Protein AF-A0A7C8ACR1-F1 (afdb_monomer)

Sequence (187 aa):
MLIKNKRPEAFSLLEIVVALGVLAAICSAVLVVMNRCIAATIDNRTKMEAFEIVREKMEKILGADSVTLTADMGVSDTNPDIEWQTVVETFNEPAGEEMWLQAVCSATYTDSNGEKQTIELTHWLTELSERDKKLIQKQRERELEYLEQFGPEDFGLEETDQIPQPDTFWDDSGGPEPAVEIDPCRL

Solvent-accessible surface area (backbone atoms only — not comparable to full-atom values): 11629 Å² total; per-residue (Å²): 137,83,82,80,80,77,75,82,83,74,84,52,72,67,57,54,53,52,52,50,51,53,48,51,52,52,53,51,54,51,54,53,51,51,52,53,52,52,42,54,51,53,36,52,49,56,51,47,55,41,49,50,52,30,48,53,54,45,49,54,57,73,69,41,96,70,85,67,81,42,78,50,74,50,63,38,93,90,40,79,72,29,40,36,39,38,37,33,44,80,44,70,45,94,90,50,96,55,47,29,35,32,39,40,22,31,21,36,35,66,41,80,86,68,48,81,47,74,51,77,48,76,46,79,73,48,75,58,51,74,68,55,51,53,52,52,49,54,50,51,51,51,53,48,52,49,43,71,74,67,39,80,72,79,75,78,72,74,85,73,93,72,84,83,78,89,78,91,81,88,85,84,85,89,82,86,85,81,86,81,85,82,79,94,81,80,132

Foldseek 3Di:
DDDPDDDDDDDDPVVVVVVVVVVVVVVVVVVVVVVVVVQVVQQVVQVVVQVVVLVVVVVVQQPDPDDDQDKDWDADPVDRQKIKIKGWDWDQDPVDNWIWIKIKIKIWHAGSVRDIDMDIDMDTHGTDDPVVVVVVVVVVVVVVVCCVVPNDPPPVPPDDDDDDDDDDDDDDDDDDDDDDDDDPDDD

Mean predicted aligned error: 16.58 Å

Nearest PDB structures (foldseek):
  5fs4-assembly1_A  TM=4.490E-01  e=2.169E-02  Acinetobacter phage AP205
  6yfj-assembly1_AA  TM=3.925E-01  e=5.113E-02  Leviviridae sp.
  6yfo-assembly1_AA  TM=3.699E-01  e=1.075E-01  Leviviridae sp.
  9has-assembly1_AA  TM=3.022E-01  e=9.588E-02  Leviviridae sp.
  7m30-assembly1_D  TM=4.358E-01  e=2.534E-01  Human betaherpesvirus 5

Secondary structure (DSSP, 8-state):
------PPPPPPHHHHHHHHHHHHHHHHHHHHHHHHHHHHHHHHHHHHHHHHHHHHHHHHHHTSSS---EEEEEE-SS-TT-EEEEEEEEEE-TT-S-EEEEEEEEEEEE-TTS-EEEEEEEEEEEEPPHHHHHHHHHHHHHHHHHHHHHS-----------PPP----------PPPP--------

pLDDT: mean 76.69, std 17.71, range [38.62, 96.81]

Radius of gyration: 36.4 Å; Cα contacts (8 Å, |Δi|>4): 169; chains: 1; bounding box: 64×87×115 Å

Structure (mmCIF, N/CA/C/O backbone):
data_AF-A0A7C8ACR1-F1
#
_entry.id   AF-A0A7C8ACR1-F1
#
loop_
_atom_site.group_PDB
_atom_site.id
_atom_site.type_symbol
_atom_site.label_atom_id
_atom_site.label_alt_id
_atom_site.label_comp_id
_atom_site.label_asym_id
_atom_site.label_entity_id
_atom_site.label_seq_id
_atom_site.pdbx_PDB_ins_code
_atom_site.Cartn_x
_atom_site.Cartn_y
_atom_site.Cartn_z
_atom_site.occupancy
_atom_site.B_iso_or_equiv
_atom_site.auth_seq_id
_atom_site.auth_comp_id
_atom_site.auth_asym_id
_atom_site.auth_atom_id
_atom_site.pdbx_PDB_model_num
ATOM 1 N N . MET A 1 1 ? 21.112 25.455 -75.519 1.00 42.31 1 MET A N 1
ATOM 2 C CA . MET A 1 1 ? 20.403 25.289 -74.232 1.00 42.31 1 MET A CA 1
ATOM 3 C C . MET A 1 1 ? 20.852 23.953 -73.647 1.00 42.31 1 MET A C 1
ATOM 5 O O . MET A 1 1 ? 20.418 22.917 -74.124 1.00 42.31 1 MET A O 1
ATOM 9 N N . LEU A 1 2 ? 21.846 23.957 -72.754 1.00 48.88 2 LEU A N 1
ATOM 10 C CA . LEU A 1 2 ? 22.434 22.733 -72.191 1.00 48.88 2 LEU A CA 1
ATOM 11 C C . LEU A 1 2 ? 21.733 22.417 -70.868 1.00 48.88 2 LEU A C 1
ATOM 13 O O . LEU A 1 2 ? 21.926 23.124 -69.881 1.00 48.88 2 LEU A O 1
ATOM 17 N N . ILE A 1 3 ? 20.905 21.374 -70.864 1.00 60.19 3 ILE A N 1
ATOM 18 C CA . ILE A 1 3 ? 20.275 20.853 -69.650 1.00 60.19 3 ILE A CA 1
ATOM 19 C C . ILE A 1 3 ? 21.378 20.173 -68.835 1.00 60.19 3 ILE A C 1
ATOM 21 O O . ILE A 1 3 ? 21.866 19.097 -69.178 1.00 60.19 3 ILE A O 1
ATOM 25 N N . LYS A 1 4 ? 21.828 20.854 -67.779 1.00 65.00 4 LYS A N 1
ATOM 26 C CA . LYS A 1 4 ? 22.848 20.356 -66.858 1.00 65.00 4 LYS A CA 1
ATOM 27 C C . LYS A 1 4 ? 22.205 19.266 -65.998 1.00 65.00 4 LYS A C 1
ATOM 29 O O . LYS A 1 4 ? 21.497 19.564 -65.041 1.00 65.00 4 LYS A O 1
ATOM 34 N N . ASN A 1 5 ? 22.419 18.010 -66.375 1.00 60.53 5 ASN A N 1
ATOM 35 C CA . ASN A 1 5 ? 21.918 16.857 -65.637 1.00 60.53 5 ASN A CA 1
ATOM 36 C C . ASN A 1 5 ? 22.683 16.758 -64.303 1.00 60.53 5 ASN A C 1
ATOM 38 O O . ASN A 1 5 ? 23.842 16.336 -64.280 1.00 60.53 5 ASN A O 1
ATOM 42 N N . LYS A 1 6 ? 22.081 17.214 -63.197 1.00 66.38 6 LYS A N 1
ATOM 43 C CA . LYS A 1 6 ? 22.627 16.993 -61.851 1.00 66.38 6 LYS A CA 1
ATOM 44 C C . LYS A 1 6 ? 22.415 15.518 -61.511 1.00 66.38 6 LYS A C 1
ATOM 46 O O . LYS A 1 6 ? 21.278 15.083 -61.366 1.00 66.38 6 LYS A O 1
ATOM 51 N N . ARG A 1 7 ? 23.499 14.742 -61.425 1.00 66.00 7 ARG A N 1
ATOM 52 C CA . ARG A 1 7 ? 23.433 13.385 -60.863 1.00 66.00 7 ARG A CA 1
ATOM 53 C C . ARG A 1 7 ? 23.083 13.522 -59.375 1.00 66.00 7 ARG A C 1
ATOM 55 O O . ARG A 1 7 ? 23.638 14.423 -58.747 1.00 66.00 7 ARG A O 1
ATOM 62 N N . PRO A 1 8 ? 22.181 12.697 -58.822 1.00 64.81 8 PRO A N 1
ATOM 63 C CA . PRO A 1 8 ? 21.918 12.720 -57.391 1.00 64.81 8 PRO A CA 1
ATOM 64 C C . PRO A 1 8 ? 23.201 12.318 -56.658 1.00 64.81 8 PRO A C 1
ATOM 66 O O . PRO A 1 8 ? 23.789 11.278 -56.958 1.00 64.81 8 PRO A O 1
ATOM 69 N N . GLU A 1 9 ? 23.668 13.172 -55.752 1.00 73.00 9 GLU A N 1
ATOM 70 C CA . GLU A 1 9 ? 24.758 12.826 -54.846 1.00 73.00 9 GLU A CA 1
ATOM 71 C C . GLU A 1 9 ? 24.237 11.743 -53.895 1.00 73.00 9 GLU A C 1
ATOM 73 O O . GLU A 1 9 ? 23.212 11.918 -53.237 1.00 73.00 9 GLU A O 1
ATOM 78 N N . ALA A 1 10 ? 24.883 10.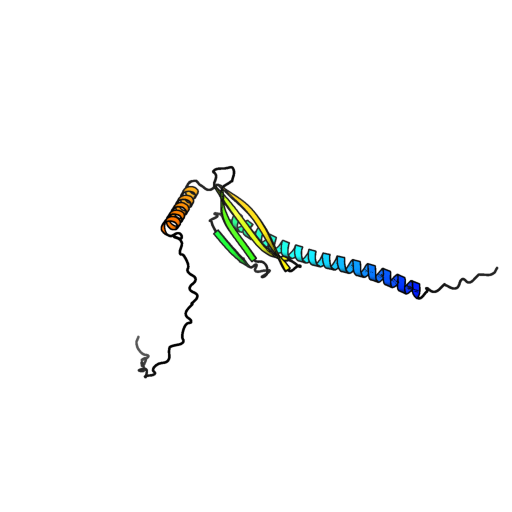578 -53.908 1.00 72.56 10 ALA A N 1
ATOM 79 C CA . ALA A 1 10 ? 24.568 9.491 -52.993 1.00 72.56 10 ALA A CA 1
ATOM 80 C C . ALA A 1 10 ? 25.179 9.792 -51.618 1.00 72.56 10 ALA A C 1
ATOM 82 O O . ALA A 1 10 ? 26.285 10.328 -51.537 1.00 72.56 10 ALA A O 1
ATOM 83 N N . PHE A 1 11 ? 24.469 9.430 -50.549 1.00 74.81 11 PHE A N 1
ATOM 84 C CA . PHE A 1 11 ? 24.932 9.627 -49.175 1.00 74.81 11 PHE A CA 1
ATOM 85 C C . PHE A 1 11 ? 26.254 8.898 -48.915 1.00 74.81 11 PHE A C 1
ATOM 87 O O . PHE A 1 11 ? 26.453 7.756 -49.341 1.00 74.81 11 PHE A O 1
ATOM 94 N N . SER A 1 12 ? 27.156 9.555 -48.186 1.00 87.75 12 SER A N 1
ATOM 95 C CA . SER A 1 12 ? 28.405 8.936 -47.746 1.00 87.75 12 SER A CA 1
ATOM 96 C C . SER A 1 12 ? 28.127 7.882 -46.672 1.00 87.75 12 SER A C 1
ATOM 98 O O . SER A 1 12 ? 27.269 8.069 -45.810 1.00 87.75 12 SER A O 1
ATOM 100 N N . LEU A 1 13 ? 28.902 6.793 -46.667 1.00 85.81 13 LEU A N 1
ATOM 101 C CA . LEU A 1 13 ? 28.822 5.748 -45.638 1.00 85.81 13 LEU A CA 1
ATOM 102 C C . LEU A 1 13 ? 28.983 6.333 -44.224 1.00 85.81 13 LEU A C 1
ATOM 104 O O . LEU A 1 13 ? 28.298 5.905 -43.299 1.00 85.81 13 LEU A O 1
ATOM 108 N N . LEU A 1 14 ? 29.831 7.356 -44.073 1.00 91.00 14 LEU A N 1
ATOM 109 C CA . LEU A 1 14 ? 30.027 8.065 -42.807 1.00 91.00 14 LEU A CA 1
ATOM 110 C C . LEU A 1 14 ? 28.734 8.744 -42.320 1.00 91.00 14 LEU A C 1
ATOM 112 O O . LEU A 1 14 ? 28.405 8.670 -41.141 1.00 91.00 14 LEU A O 1
ATOM 116 N N . GLU A 1 15 ? 27.992 9.384 -43.222 1.00 89.69 15 GLU A N 1
ATOM 117 C CA . GLU A 1 15 ? 26.762 10.112 -42.898 1.00 89.69 15 GLU A CA 1
ATOM 118 C C . GLU A 1 15 ? 25.655 9.161 -42.434 1.00 89.69 15 GLU A C 1
ATOM 120 O O . GLU A 1 15 ? 24.972 9.435 -41.449 1.00 89.69 15 GLU A O 1
ATOM 125 N N . ILE A 1 16 ? 25.546 7.992 -43.075 1.00 94.12 16 ILE A N 1
ATOM 126 C CA . ILE A 1 16 ? 24.607 6.937 -42.674 1.00 94.12 16 ILE A CA 1
ATOM 127 C C . ILE A 1 16 ? 24.944 6.415 -41.272 1.00 94.12 16 ILE A C 1
ATOM 129 O O . ILE A 1 16 ? 24.046 6.250 -40.450 1.00 94.12 16 ILE A O 1
ATOM 133 N N . VAL A 1 17 ? 26.226 6.193 -40.963 1.00 95.38 17 VAL A N 1
ATOM 134 C CA . VAL A 1 17 ? 26.652 5.744 -39.626 1.00 95.38 17 VAL A CA 1
ATOM 135 C C . VAL A 1 17 ? 26.325 6.792 -38.560 1.00 95.38 17 VAL A C 1
ATOM 137 O O . VAL A 1 17 ? 25.823 6.438 -37.494 1.00 95.38 17 VAL A O 1
ATOM 140 N N . VAL A 1 18 ? 26.547 8.079 -38.847 1.00 95.62 18 VAL A N 1
ATOM 141 C CA . VAL A 1 18 ? 26.185 9.171 -37.929 1.00 95.62 18 VAL A CA 1
ATOM 142 C C . VAL A 1 18 ? 24.670 9.227 -37.717 1.00 95.62 18 VAL A C 1
ATOM 144 O O . VAL A 1 18 ? 24.221 9.288 -36.572 1.00 95.62 18 VAL A O 1
ATOM 147 N N . ALA A 1 19 ? 23.875 9.143 -38.787 1.00 95.25 19 ALA A N 1
ATOM 148 C CA . ALA A 1 19 ? 22.416 9.133 -38.699 1.00 95.25 19 ALA A CA 1
ATOM 149 C C . ALA A 1 19 ? 21.895 7.943 -37.875 1.00 95.25 19 ALA A C 1
ATOM 151 O O . ALA A 1 19 ? 21.020 8.116 -37.026 1.00 95.25 19 ALA A O 1
ATOM 152 N N . LEU A 1 20 ? 22.471 6.751 -38.067 1.00 95.75 20 LEU A N 1
ATOM 153 C CA . LEU A 1 20 ? 22.151 5.568 -37.268 1.00 95.75 20 LEU A CA 1
ATOM 154 C C . LEU A 1 20 ? 22.545 5.738 -35.798 1.00 95.75 20 LEU A C 1
ATOM 156 O O . LEU A 1 20 ? 21.788 5.326 -34.925 1.00 95.75 20 LEU A O 1
ATOM 160 N N . GLY A 1 21 ? 23.682 6.374 -35.510 1.00 96.62 21 GLY A N 1
ATOM 161 C CA . GLY A 1 21 ? 24.102 6.677 -34.141 1.00 96.62 21 GLY A CA 1
ATOM 162 C C . GLY A 1 21 ? 23.125 7.609 -33.421 1.00 96.62 21 GLY A C 1
ATOM 163 O O . GLY A 1 21 ? 22.721 7.330 -32.293 1.00 96.62 21 GLY A O 1
ATOM 164 N N . VAL A 1 22 ? 22.684 8.680 -34.091 1.00 96.19 22 VAL A N 1
ATOM 165 C CA . VAL A 1 22 ? 21.670 9.602 -33.550 1.00 96.19 22 VAL A CA 1
ATOM 166 C C . VAL A 1 22 ? 20.339 8.881 -33.338 1.00 96.19 22 VAL A C 1
ATOM 168 O O . VAL A 1 22 ? 19.728 9.020 -32.280 1.00 96.19 22 VAL A O 1
ATOM 171 N N . LEU A 1 23 ? 19.910 8.063 -34.302 1.00 96.50 23 LEU A N 1
ATOM 172 C CA . LEU A 1 23 ? 18.682 7.280 -34.185 1.00 96.50 23 LEU A CA 1
ATOM 173 C C . LEU A 1 23 ? 18.756 6.288 -33.017 1.00 96.50 23 LEU A C 1
ATOM 175 O O . LEU A 1 23 ? 17.829 6.230 -32.216 1.00 96.50 23 LEU A O 1
ATOM 179 N N . ALA A 1 24 ? 19.870 5.572 -32.858 1.00 96.44 24 ALA A N 1
ATOM 180 C CA . ALA A 1 24 ? 20.080 4.650 -31.746 1.00 96.44 24 ALA A CA 1
ATOM 181 C C . ALA A 1 24 ? 20.040 5.365 -30.385 1.00 96.44 24 ALA A C 1
ATOM 183 O O . ALA A 1 24 ? 19.431 4.853 -29.442 1.00 96.44 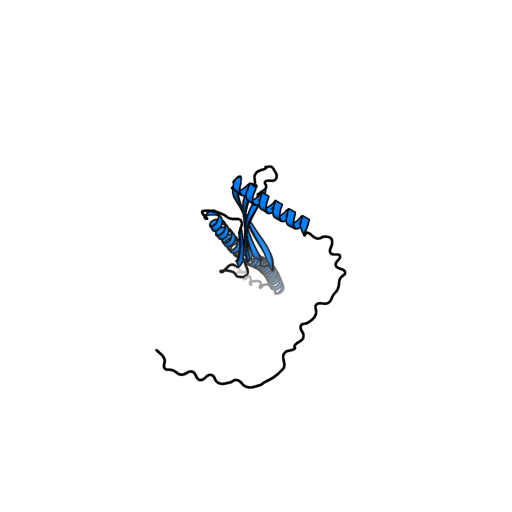24 ALA A O 1
ATOM 184 N N . ALA A 1 25 ? 20.626 6.563 -30.286 1.00 96.25 25 ALA A N 1
ATOM 185 C CA . ALA A 1 25 ? 20.582 7.368 -29.069 1.00 96.25 25 ALA A CA 1
ATOM 186 C C . ALA A 1 25 ? 19.144 7.799 -28.725 1.00 96.25 25 ALA A C 1
ATOM 188 O O . ALA A 1 25 ? 18.717 7.656 -27.579 1.00 96.25 25 ALA A O 1
ATOM 189 N N . ILE A 1 26 ? 18.372 8.251 -29.721 1.00 96.81 26 ILE A N 1
ATOM 190 C CA . ILE A 1 26 ? 16.964 8.638 -29.538 1.00 96.81 26 ILE A CA 1
ATOM 191 C C . ILE A 1 26 ? 16.115 7.423 -29.145 1.00 96.81 26 ILE A C 1
ATOM 193 O O . ILE A 1 26 ? 15.365 7.492 -28.174 1.00 96.81 26 ILE A O 1
ATOM 197 N N . CYS A 1 27 ? 16.254 6.296 -29.849 1.00 95.94 27 CYS A N 1
ATOM 198 C CA . CYS A 1 27 ? 15.543 5.060 -29.523 1.00 95.94 27 CYS A CA 1
ATOM 199 C C . CYS A 1 27 ? 15.849 4.591 -28.096 1.00 95.94 27 CYS A C 1
ATOM 201 O O . CYS A 1 27 ? 14.929 4.231 -27.364 1.00 95.94 27 CYS A O 1
ATOM 203 N N . SER A 1 28 ? 17.114 4.656 -27.672 1.00 96.12 28 SER A N 1
ATOM 204 C CA . SER A 1 28 ? 17.508 4.303 -26.303 1.00 96.12 28 SER A CA 1
ATOM 205 C C . SER A 1 28 ? 16.836 5.210 -25.271 1.00 96.12 28 SER A C 1
ATOM 207 O O . SER A 1 28 ? 16.297 4.718 -24.282 1.00 96.12 28 SER A O 1
ATOM 209 N N . ALA A 1 29 ? 16.796 6.523 -25.518 1.00 95.50 29 ALA A N 1
ATOM 210 C CA . ALA A 1 29 ? 16.126 7.463 -24.623 1.00 95.50 29 ALA A CA 1
ATOM 211 C C . ALA A 1 29 ? 14.620 7.166 -24.493 1.00 95.50 29 ALA A C 1
ATOM 213 O O . ALA A 1 29 ? 14.090 7.153 -23.382 1.00 95.50 29 ALA A O 1
ATOM 214 N N . VAL A 1 30 ? 13.936 6.872 -25.604 1.00 96.50 30 VAL A N 1
ATOM 215 C CA . VAL A 1 30 ? 12.502 6.535 -25.598 1.00 96.50 30 VAL A CA 1
ATOM 216 C C . VAL A 1 30 ? 12.232 5.246 -24.823 1.00 96.50 30 VAL A C 1
ATOM 218 O O . VAL A 1 30 ? 11.311 5.215 -24.009 1.00 96.50 30 VAL A O 1
ATOM 221 N N . LEU A 1 31 ? 13.044 4.202 -25.017 1.00 95.00 31 LEU A N 1
ATOM 222 C CA . LEU A 1 31 ? 12.875 2.931 -24.304 1.00 95.00 31 LEU A CA 1
ATOM 223 C C . LEU A 1 31 ? 12.982 3.100 -22.782 1.00 95.00 31 LEU A C 1
ATOM 225 O O . LEU A 1 31 ? 12.194 2.509 -22.045 1.00 95.00 31 LEU A O 1
ATOM 229 N N . VAL A 1 32 ? 13.895 3.952 -22.305 1.00 95.69 32 VAL A N 1
ATOM 230 C CA . VAL A 1 32 ? 14.018 4.260 -20.869 1.00 95.69 32 VAL A CA 1
ATOM 231 C C . VAL A 1 32 ? 12.755 4.939 -20.335 1.00 95.69 32 VAL A C 1
ATOM 233 O O . VAL A 1 32 ? 12.276 4.589 -19.255 1.00 95.69 32 VAL A O 1
ATOM 236 N N . VAL A 1 33 ? 12.189 5.888 -21.087 1.00 95.81 33 VAL A N 1
ATOM 237 C CA . VAL A 1 33 ? 10.939 6.559 -20.701 1.00 95.81 33 VAL A CA 1
ATOM 238 C C . VAL A 1 33 ? 9.776 5.568 -20.677 1.00 95.81 33 VAL A C 1
ATOM 240 O O . VAL A 1 33 ? 9.029 5.548 -19.704 1.00 95.81 33 VAL A O 1
ATOM 243 N N . MET A 1 34 ? 9.654 4.698 -21.684 1.00 94.56 34 MET A N 1
ATOM 244 C CA . MET A 1 34 ? 8.603 3.674 -21.715 1.00 94.56 34 MET A CA 1
ATOM 245 C C . MET A 1 34 ? 8.700 2.721 -20.524 1.00 94.56 34 MET A C 1
ATOM 247 O O . MET A 1 34 ? 7.681 2.440 -19.900 1.00 94.56 34 MET A O 1
ATOM 251 N N . ASN A 1 35 ? 9.909 2.279 -20.162 1.00 92.12 35 ASN A N 1
ATOM 252 C CA . ASN A 1 35 ? 10.099 1.406 -19.006 1.00 92.12 35 ASN A CA 1
ATOM 253 C C . ASN A 1 35 ? 9.621 2.075 -17.705 1.00 92.12 35 ASN A C 1
ATOM 255 O O . ASN A 1 35 ? 8.886 1.478 -16.923 1.00 92.12 35 ASN A O 1
ATOM 259 N N . ARG A 1 36 ? 9.954 3.360 -17.517 1.00 90.62 36 ARG A N 1
ATOM 260 C CA . ARG A 1 36 ? 9.465 4.151 -16.376 1.00 90.62 36 ARG A CA 1
ATOM 261 C C . ARG A 1 36 ? 7.947 4.322 -16.378 1.00 90.62 36 ARG A C 1
ATOM 263 O O . ARG A 1 36 ? 7.333 4.252 -15.320 1.00 90.62 36 ARG A O 1
ATOM 270 N N . CYS A 1 37 ? 7.336 4.535 -17.542 1.00 92.00 37 CYS A N 1
ATOM 271 C CA . CYS A 1 37 ? 5.882 4.641 -17.654 1.00 92.00 37 CYS A CA 1
ATOM 272 C C . CYS A 1 37 ? 5.179 3.324 -17.310 1.00 92.00 37 CYS A C 1
ATOM 274 O O . CYS A 1 37 ? 4.146 3.352 -16.645 1.00 92.00 37 CYS A O 1
ATOM 276 N N . ILE A 1 38 ? 5.726 2.184 -17.741 1.00 91.69 38 ILE A N 1
ATOM 277 C CA . ILE A 1 38 ? 5.170 0.862 -17.427 1.00 91.69 38 ILE A CA 1
ATOM 278 C C . ILE A 1 38 ? 5.233 0.612 -15.919 1.00 91.69 38 ILE A C 1
ATOM 280 O O . ILE A 1 38 ? 4.199 0.302 -15.332 1.00 91.69 38 ILE A O 1
ATOM 284 N N . ALA A 1 39 ? 6.394 0.829 -15.293 1.00 90.12 39 ALA A N 1
ATOM 285 C CA . ALA A 1 39 ? 6.566 0.691 -13.845 1.00 90.12 39 ALA A CA 1
ATOM 286 C C . ALA A 1 39 ? 5.560 1.561 -13.069 1.00 90.12 39 ALA A C 1
ATOM 288 O O . ALA A 1 39 ? 4.753 1.043 -12.303 1.00 90.12 39 ALA A O 1
ATOM 289 N N . ALA A 1 40 ? 5.480 2.855 -13.398 1.00 91.00 40 ALA A N 1
ATOM 290 C CA . ALA A 1 40 ? 4.535 3.774 -12.761 1.00 91.00 40 ALA A CA 1
ATOM 291 C C . ALA A 1 40 ? 3.058 3.389 -12.981 1.00 91.00 40 ALA A C 1
ATOM 293 O O . ALA A 1 40 ? 2.201 3.685 -12.150 1.00 91.00 40 ALA A O 1
ATOM 294 N N . THR A 1 41 ? 2.733 2.751 -14.109 1.00 91.50 41 THR A N 1
ATOM 295 C CA . THR A 1 41 ? 1.368 2.279 -14.384 1.00 91.50 41 THR A CA 1
ATOM 296 C C . THR A 1 41 ? 1.017 1.070 -13.523 1.00 91.50 41 THR A C 1
ATOM 298 O O . THR A 1 41 ? -0.097 1.006 -13.005 1.00 91.50 41 THR A O 1
ATOM 301 N N . ILE A 1 42 ? 1.957 0.135 -13.351 1.00 89.00 42 ILE A N 1
ATOM 302 C CA . ILE A 1 42 ? 1.794 -1.022 -12.463 1.00 89.00 42 ILE A CA 1
ATOM 303 C C . ILE A 1 42 ? 1.615 -0.537 -11.023 1.00 89.00 42 ILE A C 1
ATOM 305 O O . ILE A 1 42 ? 0.629 -0.900 -10.388 1.00 89.00 42 ILE A O 1
ATOM 309 N N . ASP A 1 43 ? 2.479 0.368 -10.560 1.00 89.38 43 ASP A N 1
ATOM 310 C CA . ASP A 1 43 ? 2.410 0.921 -9.203 1.00 89.38 43 ASP A CA 1
ATOM 311 C C . ASP A 1 43 ? 1.063 1.589 -8.927 1.00 89.38 43 ASP A C 1
ATOM 313 O O . ASP A 1 43 ? 0.438 1.344 -7.898 1.00 89.38 43 ASP A O 1
ATOM 317 N N . ASN A 1 44 ? 0.576 2.407 -9.866 1.00 88.50 44 ASN A N 1
ATOM 318 C CA . ASN A 1 44 ? -0.715 3.077 -9.721 1.00 88.50 44 ASN A CA 1
ATOM 319 C C . ASN A 1 44 ? -1.886 2.094 -9.680 1.00 88.50 44 ASN A C 1
ATOM 321 O O . ASN A 1 44 ? -2.866 2.352 -8.982 1.00 88.50 44 ASN A O 1
ATOM 325 N N . ARG A 1 45 ? -1.800 0.985 -10.420 1.00 89.62 45 ARG A N 1
ATOM 326 C CA . ARG A 1 45 ? -2.835 -0.045 -10.405 1.00 89.62 45 ARG A CA 1
ATOM 327 C C . ARG A 1 45 ? -2.874 -0.758 -9.057 1.00 89.62 45 ARG A C 1
ATOM 329 O O . ARG A 1 45 ? -3.931 -0.778 -8.438 1.00 89.62 45 ARG A O 1
ATOM 336 N N . THR A 1 46 ? -1.739 -1.269 -8.581 1.00 89.00 46 THR A N 1
ATOM 337 C CA . THR A 1 46 ? -1.662 -1.963 -7.285 1.00 89.00 46 THR A CA 1
ATOM 338 C C . THR A 1 46 ? -2.060 -1.034 -6.139 1.00 89.00 46 THR A C 1
ATOM 340 O O . THR A 1 46 ? -2.809 -1.421 -5.247 1.00 89.00 46 THR A O 1
ATOM 343 N N . LYS A 1 47 ? -1.641 0.236 -6.207 1.00 90.44 47 LYS A N 1
ATOM 344 C CA . LYS A 1 47 ? -2.052 1.273 -5.257 1.00 90.44 47 LYS A CA 1
ATOM 345 C C . LYS A 1 47 ? -3.564 1.508 -5.261 1.00 90.44 47 LYS A C 1
ATOM 347 O O . LYS A 1 47 ? -4.144 1.688 -4.195 1.00 90.44 47 LYS A O 1
ATOM 352 N N . MET A 1 48 ? -4.196 1.543 -6.437 1.00 91.81 48 MET A N 1
ATOM 353 C CA . MET A 1 48 ? -5.649 1.704 -6.541 1.00 91.81 48 MET A CA 1
ATOM 354 C C . MET A 1 48 ? -6.375 0.501 -5.937 1.00 91.81 48 MET A C 1
ATOM 356 O O . MET A 1 48 ? -7.289 0.698 -5.148 1.00 91.81 48 MET A O 1
ATOM 360 N N . GLU A 1 49 ? -5.931 -0.720 -6.235 1.00 91.19 49 GLU A N 1
ATOM 361 C CA . GLU A 1 49 ? -6.502 -1.945 -5.660 1.00 91.19 49 GLU A CA 1
ATOM 362 C C . GLU A 1 49 ? -6.380 -1.946 -4.123 1.00 91.19 49 GLU A C 1
ATOM 364 O O . GLU A 1 49 ? -7.365 -2.171 -3.421 1.00 91.19 49 GLU A O 1
ATOM 369 N N . ALA A 1 50 ? -5.206 -1.597 -3.582 1.00 91.00 50 ALA A N 1
ATOM 370 C CA . ALA A 1 50 ? -5.001 -1.453 -2.139 1.00 91.00 50 ALA A CA 1
ATOM 371 C C . ALA A 1 50 ? -5.920 -0.381 -1.522 1.00 91.00 50 ALA A C 1
ATOM 373 O O . ALA A 1 50 ? -6.502 -0.593 -0.459 1.00 91.00 50 ALA A O 1
ATOM 374 N N . PHE A 1 51 ? -6.094 0.759 -2.197 1.00 92.62 51 PHE A N 1
ATOM 375 C CA . PHE A 1 51 ? -6.995 1.818 -1.745 1.00 92.62 51 PHE A CA 1
ATOM 376 C C . PHE A 1 51 ? -8.468 1.393 -1.774 1.00 92.62 51 PHE A C 1
ATOM 378 O O . PHE A 1 51 ? -9.211 1.726 -0.852 1.00 92.62 51 PHE A O 1
ATOM 385 N N . GLU A 1 52 ? -8.900 0.660 -2.801 1.00 92.25 52 GLU A N 1
ATOM 386 C CA . GLU A 1 52 ? -10.261 0.126 -2.893 1.00 92.25 52 GLU A CA 1
ATOM 387 C C . GLU A 1 52 ? -10.563 -0.826 -1.736 1.00 92.25 52 GLU A C 1
ATOM 389 O O . GLU A 1 52 ? -11.608 -0.685 -1.104 1.00 92.25 52 GLU A O 1
ATOM 394 N N . ILE A 1 53 ? -9.621 -1.706 -1.382 1.00 92.25 53 ILE A N 1
ATOM 395 C CA . ILE A 1 53 ? -9.757 -2.605 -0.228 1.00 92.25 53 ILE A CA 1
ATOM 396 C C . ILE A 1 53 ? -9.909 -1.800 1.065 1.00 92.25 53 ILE A C 1
ATOM 398 O O . ILE A 1 53 ? -10.852 -2.011 1.825 1.00 92.25 53 ILE A O 1
ATOM 402 N N . VAL A 1 54 ? -9.010 -0.842 1.312 1.00 92.75 54 VAL A N 1
ATOM 403 C CA . VAL A 1 54 ? -9.069 0.019 2.507 1.00 92.75 54 VAL A CA 1
ATOM 404 C C . VAL A 1 54 ? -10.395 0.772 2.579 1.00 92.75 54 VAL A C 1
ATOM 406 O O . VAL A 1 54 ? -11.015 0.850 3.640 1.00 92.75 54 VAL A O 1
ATOM 409 N N . ARG A 1 55 ? -10.857 1.304 1.445 1.00 92.62 55 ARG A N 1
ATOM 410 C CA . ARG A 1 55 ? -12.136 2.002 1.339 1.00 92.62 55 ARG A CA 1
ATOM 411 C C . ARG A 1 55 ? -13.309 1.076 1.643 1.00 92.62 55 ARG A C 1
ATOM 413 O O . ARG A 1 55 ? -14.182 1.482 2.399 1.00 92.62 55 ARG A O 1
ATOM 420 N N . GLU A 1 56 ? -13.342 -0.128 1.080 1.00 91.25 56 GLU A N 1
ATOM 421 C CA . GLU A 1 56 ? -14.407 -1.108 1.315 1.00 91.25 56 GLU A CA 1
ATOM 422 C C . GLU A 1 56 ? -14.490 -1.487 2.799 1.00 91.25 56 GLU A C 1
ATOM 424 O O . GLU A 1 56 ? -15.574 -1.503 3.386 1.00 91.25 56 GLU A O 1
ATOM 429 N N . LYS A 1 57 ? -13.340 -1.733 3.443 1.00 89.81 57 LYS A N 1
ATOM 430 C CA . LYS A 1 57 ? -13.289 -2.022 4.884 1.00 89.81 57 LYS A CA 1
ATOM 431 C C . LYS A 1 57 ? -13.782 -0.841 5.710 1.00 89.81 57 LYS A C 1
ATOM 433 O O . LYS A 1 57 ? -14.593 -1.031 6.614 1.00 89.81 57 LYS A O 1
ATOM 438 N N . MET A 1 58 ? -13.366 0.372 5.359 1.00 89.00 58 MET A N 1
ATOM 439 C CA . MET A 1 58 ? -13.844 1.579 6.023 1.00 89.00 58 MET A CA 1
ATOM 440 C C . MET A 1 58 ? -15.354 1.767 5.830 1.00 89.00 58 MET A C 1
ATOM 442 O O . MET A 1 58 ? -16.064 2.040 6.791 1.00 89.00 58 MET A O 1
ATOM 446 N N . GLU A 1 59 ? -15.880 1.562 4.623 1.00 89.12 59 GLU A N 1
ATOM 447 C CA . GLU A 1 59 ? -17.317 1.633 4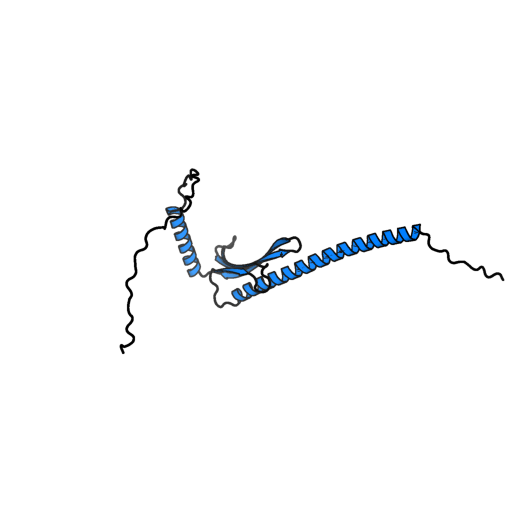.346 1.00 89.12 59 GLU A CA 1
ATOM 448 C C . GLU A 1 59 ? -18.102 0.612 5.175 1.00 89.12 59 GLU A C 1
ATOM 450 O O . GLU A 1 59 ? -19.151 0.942 5.723 1.00 89.12 59 GLU A O 1
ATOM 455 N N . LYS A 1 60 ? -17.561 -0.597 5.360 1.00 88.06 60 LYS A N 1
ATOM 456 C CA . LYS A 1 60 ? -18.166 -1.616 6.222 1.00 88.06 60 LYS A CA 1
ATOM 457 C C . LYS A 1 60 ? -18.235 -1.183 7.689 1.00 88.06 60 LYS A C 1
ATOM 459 O O . LYS A 1 60 ? -19.234 -1.465 8.345 1.00 88.06 60 LYS A O 1
ATOM 464 N N . ILE A 1 61 ? -17.207 -0.507 8.204 1.00 87.69 61 ILE A N 1
ATOM 465 C CA . ILE A 1 61 ? -17.208 0.026 9.578 1.00 87.69 61 ILE A CA 1
ATOM 466 C C . ILE A 1 61 ? -18.217 1.166 9.704 1.00 87.69 61 ILE A C 1
ATOM 468 O O . ILE A 1 61 ? -18.998 1.194 10.648 1.00 87.69 61 ILE A O 1
ATOM 472 N N . LEU A 1 62 ? -18.217 2.091 8.744 1.00 86.06 62 LEU A N 1
ATOM 473 C CA . LEU A 1 62 ? -19.091 3.265 8.764 1.00 86.06 62 LEU A CA 1
ATOM 474 C C . LEU A 1 62 ? -20.563 2.918 8.520 1.00 86.06 62 LEU A C 1
ATOM 476 O O . LEU A 1 62 ? -21.443 3.633 8.988 1.00 86.06 62 LEU A O 1
ATOM 480 N N . GLY A 1 63 ? -20.834 1.838 7.789 1.00 84.31 63 GLY A N 1
ATOM 481 C CA . GLY A 1 63 ? -22.178 1.320 7.553 1.00 84.31 63 GLY A CA 1
ATOM 482 C C . GLY A 1 63 ? -22.700 0.397 8.656 1.00 84.31 63 GLY A C 1
ATOM 483 O O . GLY A 1 63 ? -23.851 -0.028 8.576 1.00 84.31 63 GLY A O 1
ATOM 484 N N . ALA A 1 64 ? -21.886 0.051 9.657 1.00 83.56 64 ALA A N 1
ATOM 485 C CA . ALA A 1 64 ? -22.319 -0.798 10.759 1.00 83.56 64 ALA A CA 1
ATOM 486 C C . ALA A 1 64 ? -23.189 -0.013 11.756 1.00 83.56 64 ALA A C 1
ATOM 488 O O . ALA A 1 64 ? -22.849 1.099 12.153 1.00 83.56 64 ALA A O 1
ATOM 489 N N . ASP A 1 65 ? -24.279 -0.627 12.228 1.00 78.25 65 ASP A N 1
ATOM 490 C CA . ASP A 1 65 ? -25.196 -0.009 13.202 1.00 78.25 65 ASP A CA 1
ATOM 491 C C . ASP A 1 65 ? -24.532 0.275 14.565 1.00 78.25 65 ASP A C 1
ATOM 493 O O . ASP A 1 65 ? -24.979 1.134 15.327 1.00 78.25 65 ASP A O 1
ATOM 497 N N . SER A 1 66 ? -23.466 -0.458 14.894 1.00 76.81 66 SER A N 1
ATOM 498 C CA . SER A 1 66 ? -22.666 -0.265 16.103 1.00 76.81 66 SER A CA 1
ATOM 499 C C . SER A 1 66 ? -21.226 -0.688 15.852 1.00 76.81 66 SER A C 1
ATOM 501 O O . SER A 1 66 ? -20.997 -1.740 15.252 1.00 76.81 66 SER A O 1
ATOM 503 N N . VAL A 1 67 ? -20.267 0.078 16.368 1.00 73.31 67 VAL A N 1
ATOM 504 C CA . VAL A 1 67 ? -18.840 -0.224 16.232 1.00 73.31 67 VAL A CA 1
ATOM 505 C C . VAL A 1 67 ? -18.261 -0.616 17.589 1.00 73.31 67 VAL A C 1
ATOM 507 O O . VAL A 1 67 ? -18.423 0.097 18.578 1.00 73.31 67 VAL A O 1
ATOM 510 N N . THR A 1 68 ? -17.575 -1.756 17.633 1.00 74.50 68 THR A N 1
ATOM 511 C CA . THR A 1 68 ? -16.830 -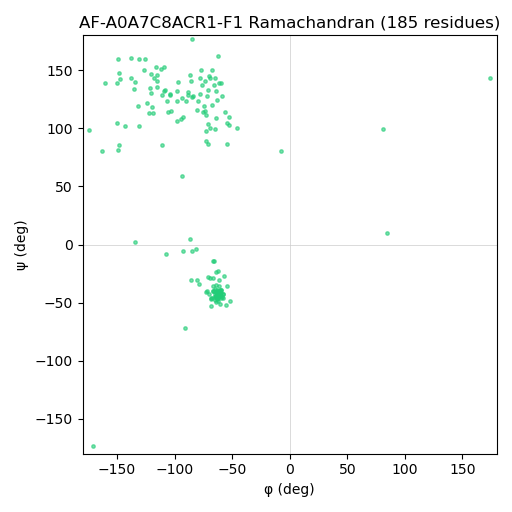2.237 18.803 1.00 74.50 68 THR A CA 1
ATOM 512 C C . THR A 1 68 ? -15.330 -2.155 18.551 1.00 74.50 68 THR A C 1
ATOM 514 O O . THR A 1 68 ? -14.885 -2.279 17.409 1.00 74.50 68 THR A O 1
ATOM 517 N N . LEU A 1 69 ? -14.546 -2.016 19.623 1.00 76.81 69 LEU A N 1
ATOM 518 C CA . LEU A 1 69 ? -13.088 -2.136 19.561 1.00 76.81 69 LEU A CA 1
ATOM 519 C C . LEU A 1 69 ? -12.721 -3.495 18.969 1.00 76.81 69 LEU A C 1
ATOM 521 O O . LEU A 1 69 ? -13.039 -4.539 19.540 1.00 76.81 69 LEU A O 1
ATOM 525 N N . THR A 1 70 ? -12.125 -3.470 17.786 1.00 82.31 70 THR A N 1
ATOM 526 C CA . THR A 1 70 ? -11.852 -4.661 16.985 1.00 82.31 70 THR A CA 1
ATOM 527 C C . THR A 1 70 ? -10.566 -4.457 16.208 1.00 82.31 70 THR A C 1
ATOM 529 O O . THR A 1 70 ? -10.277 -3.357 15.746 1.00 82.31 70 THR A O 1
ATOM 532 N N . ALA A 1 71 ? -9.792 -5.529 16.080 1.00 87.12 71 ALA A N 1
ATOM 533 C CA . ALA A 1 71 ? -8.656 -5.607 15.181 1.00 87.12 71 ALA A CA 1
ATOM 534 C C . ALA A 1 71 ? -8.907 -6.795 14.252 1.00 87.12 71 ALA A C 1
ATOM 536 O O . ALA A 1 71 ? -8.978 -7.934 14.711 1.00 87.12 71 ALA A O 1
ATOM 537 N N . ASP A 1 72 ? -9.108 -6.509 12.973 1.00 86.69 72 ASP A N 1
ATOM 538 C CA . ASP A 1 72 ? -9.302 -7.496 11.918 1.00 86.69 72 ASP A CA 1
ATOM 539 C C . ASP A 1 72 ? -8.131 -7.412 10.940 1.00 86.69 72 ASP A C 1
ATOM 541 O O . ASP A 1 72 ? -7.572 -6.338 10.706 1.00 86.69 72 ASP A O 1
ATOM 545 N N . MET A 1 73 ? -7.733 -8.548 10.389 1.00 89.69 73 MET A N 1
ATOM 546 C CA . MET A 1 73 ? -6.624 -8.631 9.454 1.00 89.69 73 MET A CA 1
ATOM 547 C C . MET A 1 73 ? -6.858 -9.747 8.454 1.00 89.69 73 MET A C 1
ATOM 549 O O . MET A 1 73 ? -7.437 -10.787 8.770 1.00 89.69 73 MET A O 1
ATOM 553 N N . GLY A 1 74 ? -6.368 -9.548 7.242 1.00 90.25 74 GLY A N 1
ATOM 554 C CA . GLY A 1 74 ? -6.491 -10.551 6.208 1.00 90.25 74 GLY A CA 1
ATOM 555 C C . GLY A 1 74 ? -5.680 -10.224 4.974 1.00 90.25 74 GLY A C 1
ATOM 556 O O . GLY A 1 74 ? -4.913 -9.267 4.921 1.00 90.25 74 GLY A O 1
ATOM 557 N N . VAL A 1 75 ? -5.877 -11.056 3.965 1.00 88.31 75 VAL A N 1
ATOM 558 C CA . VAL A 1 75 ? -5.274 -10.910 2.644 1.00 88.31 75 VAL A CA 1
ATOM 559 C C . VAL A 1 75 ? -6.393 -10.584 1.660 1.00 88.31 75 VAL A C 1
ATOM 561 O O . VAL A 1 75 ? -7.556 -10.914 1.905 1.00 88.31 75 VAL A O 1
ATOM 564 N N . SER A 1 76 ? -6.081 -9.862 0.591 1.00 84.06 76 SER A N 1
ATOM 565 C CA . SER A 1 76 ? -7.048 -9.605 -0.472 1.00 84.06 76 SER A CA 1
ATOM 566 C C . SER A 1 76 ? -7.323 -10.868 -1.285 1.00 84.06 76 SER A C 1
ATOM 568 O O . SER A 1 76 ? -6.403 -11.544 -1.742 1.00 84.06 76 SER A O 1
ATOM 570 N N . ASP A 1 77 ? -8.605 -11.149 -1.523 1.00 81.06 77 ASP A N 1
ATOM 571 C CA . ASP A 1 77 ? -9.043 -12.276 -2.355 1.00 81.06 77 ASP A CA 1
ATOM 572 C C . ASP A 1 77 ? -8.656 -12.091 -3.832 1.00 81.06 77 ASP A C 1
ATOM 574 O O . ASP A 1 77 ? -8.444 -13.060 -4.561 1.00 81.06 77 ASP A O 1
ATOM 578 N N . THR A 1 78 ? -8.562 -10.836 -4.281 1.00 80.75 78 THR A N 1
ATOM 579 C CA . THR A 1 78 ? -8.237 -10.484 -5.671 1.00 80.75 78 THR A CA 1
ATOM 580 C C . THR A 1 78 ? -6.729 -10.442 -5.905 1.00 80.75 78 THR A C 1
ATOM 582 O O . THR A 1 78 ? -6.272 -10.724 -7.013 1.00 80.75 78 THR A O 1
ATOM 585 N N . ASN A 1 79 ? -5.954 -10.090 -4.875 1.00 82.31 79 ASN A N 1
ATOM 586 C CA . ASN A 1 79 ? -4.506 -9.960 -4.966 1.00 82.31 79 ASN A CA 1
ATOM 587 C C . ASN A 1 79 ? -3.830 -10.457 -3.673 1.00 82.31 79 ASN A C 1
ATOM 589 O O . ASN A 1 79 ? -3.803 -9.719 -2.688 1.00 82.31 79 ASN A O 1
ATOM 593 N N . PRO A 1 80 ? -3.255 -11.674 -3.665 1.00 85.31 80 PRO A N 1
ATOM 594 C CA . PRO A 1 80 ? -2.668 -12.254 -2.461 1.00 85.31 80 PRO A CA 1
ATOM 595 C C . PRO A 1 80 ? -1.420 -11.511 -1.961 1.00 85.31 80 PRO A C 1
ATOM 597 O O . PRO A 1 80 ? -1.023 -11.715 -0.819 1.00 85.31 80 PRO A O 1
ATOM 600 N N . ASP A 1 81 ? -0.827 -10.638 -2.781 1.00 85.75 81 ASP A N 1
ATOM 601 C CA . ASP A 1 81 ? 0.314 -9.803 -2.389 1.00 85.75 81 ASP A CA 1
ATOM 602 C C . ASP A 1 81 ? -0.118 -8.551 -1.599 1.00 85.75 81 ASP A C 1
ATOM 604 O O . ASP A 1 81 ? 0.732 -7.775 -1.155 1.00 85.75 81 ASP A O 1
ATOM 608 N N . ILE A 1 82 ? -1.431 -8.328 -1.436 1.00 89.06 82 ILE A N 1
ATOM 609 C CA . ILE A 1 82 ? -1.988 -7.222 -0.653 1.00 89.06 82 ILE A CA 1
ATOM 610 C C . ILE A 1 82 ? -2.540 -7.753 0.670 1.00 89.06 82 ILE A C 1
ATOM 612 O O . ILE A 1 82 ? -3.549 -8.461 0.714 1.00 89.06 82 ILE A O 1
ATOM 616 N N . GLU A 1 83 ? -1.910 -7.336 1.760 1.00 91.44 83 GLU A N 1
ATOM 617 C CA . GLU A 1 83 ? -2.356 -7.591 3.130 1.00 91.44 83 GLU A CA 1
ATOM 618 C C . GLU A 1 83 ? -3.126 -6.372 3.640 1.00 91.44 83 GLU A C 1
ATOM 620 O O . GLU A 1 83 ? -2.727 -5.235 3.390 1.00 91.44 83 GLU A O 1
ATOM 625 N N . TRP A 1 84 ? -4.221 -6.576 4.364 1.00 92.69 84 TRP A N 1
ATOM 626 C CA . TRP A 1 84 ? -5.013 -5.4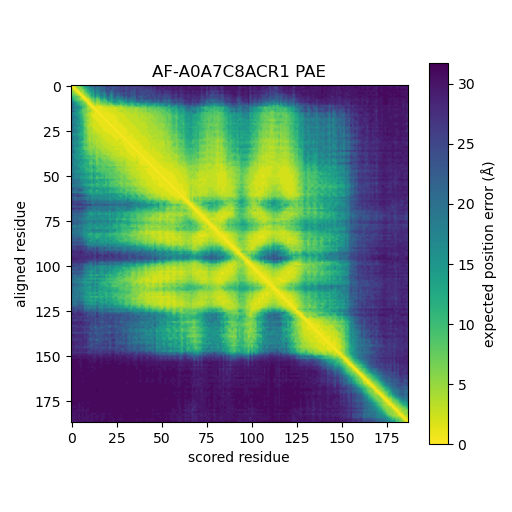98 4.948 1.00 92.69 84 TRP A CA 1
ATOM 627 C C . TRP A 1 84 ? -5.218 -5.710 6.444 1.00 92.69 84 TRP A C 1
ATOM 629 O O . TRP A 1 84 ? -5.293 -6.835 6.939 1.00 92.69 84 TRP A O 1
ATOM 639 N N . GLN A 1 85 ? -5.339 -4.602 7.162 1.00 92.88 85 GLN A N 1
ATOM 640 C CA . GLN A 1 85 ? -5.622 -4.567 8.584 1.00 92.88 85 GLN A CA 1
ATOM 641 C C . GLN A 1 85 ? -6.643 -3.466 8.866 1.00 92.88 85 GLN A C 1
ATOM 643 O O . GLN A 1 85 ? -6.675 -2.414 8.235 1.00 92.88 85 GLN A O 1
ATOM 648 N N . THR A 1 86 ? -7.540 -3.721 9.800 1.00 90.06 86 THR A N 1
ATOM 649 C CA . THR A 1 86 ? -8.568 -2.791 10.243 1.00 90.06 86 THR A CA 1
ATOM 650 C C . THR A 1 86 ? -8.543 -2.762 11.754 1.00 90.06 86 THR A C 1
ATOM 652 O O . THR A 1 86 ? -8.759 -3.785 12.393 1.00 90.06 86 THR A O 1
ATOM 655 N N . VAL A 1 87 ? -8.274 -1.599 12.330 1.00 89.12 87 VAL A N 1
ATOM 656 C CA . VAL A 1 87 ? -8.189 -1.404 13.774 1.00 89.12 87 VAL A CA 1
ATOM 657 C C . VAL A 1 87 ? -9.162 -0.311 14.173 1.00 89.12 87 VAL A C 1
ATOM 659 O O . VAL A 1 87 ? -9.084 0.814 13.688 1.00 89.12 87 VAL A O 1
ATOM 662 N N . VAL A 1 88 ? -10.088 -0.644 15.063 1.00 85.50 88 VAL A N 1
ATOM 663 C CA . VAL A 1 88 ? -10.923 0.327 15.760 1.00 85.50 88 VAL A CA 1
ATOM 664 C C . VAL A 1 88 ? -10.374 0.481 17.165 1.00 85.50 88 VAL A C 1
ATOM 666 O O . VAL A 1 88 ? -10.420 -0.458 17.962 1.00 85.50 88 VAL A O 1
ATOM 669 N N . GLU A 1 89 ? -9.883 1.674 17.473 1.00 83.75 89 GLU A N 1
ATOM 670 C CA . GLU A 1 89 ? -9.236 1.977 18.742 1.00 83.75 89 GLU A CA 1
ATOM 671 C C . GLU A 1 89 ? -9.785 3.251 19.383 1.00 83.75 89 GLU A C 1
ATOM 673 O O . GLU A 1 89 ? -10.389 4.109 18.735 1.00 83.75 89 GLU A O 1
ATOM 678 N N . THR A 1 90 ? -9.577 3.369 20.693 1.00 82.25 90 THR A N 1
ATOM 679 C CA . THR A 1 90 ? -9.840 4.613 21.415 1.00 82.25 90 THR A CA 1
ATOM 680 C C . THR A 1 90 ? -8.649 5.550 21.297 1.00 82.25 90 THR A C 1
ATOM 682 O O . THR A 1 90 ? -7.535 5.176 21.664 1.00 82.25 90 THR A O 1
ATOM 685 N N . PHE A 1 91 ? -8.902 6.782 20.877 1.00 79.94 91 PHE A N 1
ATOM 686 C CA . PHE A 1 91 ? -7.919 7.848 20.792 1.00 79.94 91 PHE A CA 1
ATOM 687 C C . PHE A 1 91 ? -8.267 8.973 21.770 1.00 79.94 91 PHE A C 1
ATOM 689 O O . PHE A 1 91 ? -9.421 9.388 21.873 1.00 79.94 91 PHE A O 1
ATOM 696 N N . ASN A 1 92 ? -7.260 9.472 22.485 1.00 74.38 92 ASN A N 1
ATOM 697 C CA . ASN A 1 92 ? -7.402 10.637 23.353 1.00 74.38 92 ASN A CA 1
ATOM 698 C C . ASN A 1 92 ? -6.908 11.865 22.595 1.00 74.38 92 ASN A C 1
ATOM 700 O O . ASN A 1 92 ? -5.759 11.885 22.148 1.00 74.38 92 ASN A O 1
ATOM 704 N N . GLU A 1 93 ? -7.753 12.886 22.463 1.00 71.81 93 GLU A N 1
ATOM 705 C CA . GLU A 1 93 ? -7.336 14.121 21.810 1.00 71.81 93 GLU A CA 1
ATOM 706 C C . GLU A 1 93 ? -6.211 14.797 22.622 1.00 71.81 93 GLU A C 1
ATOM 708 O O . GLU A 1 93 ? -6.353 14.974 23.829 1.00 71.81 93 GLU A O 1
ATOM 713 N N . PRO A 1 94 ? -5.096 15.228 22.005 1.00 61.72 94 PRO A N 1
ATOM 714 C CA . PRO A 1 94 ? -3.998 15.861 22.742 1.00 61.72 94 PRO A CA 1
ATOM 715 C C . PRO A 1 94 ? -4.381 17.177 23.439 1.00 61.72 94 PRO A C 1
ATOM 717 O O . PRO A 1 94 ? -3.686 17.610 24.356 1.00 61.72 94 PRO A O 1
ATOM 720 N N . ALA A 1 95 ? -5.442 17.840 22.968 1.00 66.44 95 ALA A N 1
ATOM 721 C CA . ALA A 1 95 ? -5.898 19.145 23.445 1.00 66.44 95 ALA A CA 1
ATOM 722 C C . ALA A 1 95 ? -7.198 19.090 24.272 1.00 66.44 95 ALA A C 1
ATOM 724 O O . ALA A 1 95 ? -7.574 20.110 24.852 1.00 66.44 95 ALA A O 1
ATOM 725 N N . GLY A 1 96 ? -7.868 17.934 24.339 1.00 66.00 96 GLY A N 1
ATOM 726 C CA . GLY A 1 96 ? -9.156 17.749 25.012 1.00 66.00 96 GLY A CA 1
ATOM 727 C C . GLY A 1 96 ? -9.124 16.617 26.044 1.00 66.00 96 GLY A C 1
ATOM 728 O O . GLY A 1 96 ? -8.278 15.734 25.991 1.00 66.00 96 GLY A O 1
ATOM 729 N N . GLU A 1 97 ? -10.067 16.623 26.990 1.00 65.94 97 GLU A N 1
ATOM 730 C CA . GLU A 1 97 ? -10.287 15.495 27.922 1.00 65.94 97 GLU A CA 1
ATOM 731 C C . GLU A 1 97 ? -11.238 14.429 27.338 1.00 65.94 97 GLU A C 1
ATOM 733 O O . GLU A 1 97 ? -11.627 13.470 28.010 1.00 65.94 97 GLU A O 1
ATOM 738 N N . GLU A 1 98 ? -11.647 14.592 26.080 1.00 68.94 98 GLU A N 1
ATOM 739 C CA . GLU A 1 98 ? -12.618 13.727 25.423 1.00 68.94 98 GLU A CA 1
ATOM 740 C C . GLU A 1 98 ? -11.924 12.535 24.748 1.00 68.94 98 GLU A C 1
ATOM 742 O O . GLU A 1 98 ? -10.970 12.678 23.982 1.00 68.94 98 GLU A O 1
ATOM 747 N N . MET A 1 99 ? -12.419 11.330 25.047 1.00 74.19 99 MET A N 1
ATOM 748 C CA . MET A 1 99 ? -12.006 10.099 24.373 1.00 74.19 99 MET A CA 1
ATOM 749 C C . MET A 1 99 ? -12.883 9.874 23.146 1.00 74.19 99 MET A C 1
ATOM 751 O O . MET A 1 99 ? -14.113 9.895 23.251 1.00 74.19 99 MET A O 1
ATOM 755 N N . TRP A 1 100 ? -12.249 9.594 22.017 1.00 81.38 100 TRP A N 1
ATOM 756 C CA . TRP A 1 100 ? -12.895 9.344 20.737 1.00 81.38 100 TRP A CA 1
ATOM 757 C C . TRP A 1 100 ? -12.639 7.918 20.273 1.00 81.38 100 TRP A C 1
ATOM 759 O O . TRP A 1 100 ? -11.629 7.307 20.615 1.00 81.38 100 TRP A O 1
ATOM 769 N N . LEU A 1 101 ? -13.558 7.385 19.478 1.00 82.94 101 LEU A N 1
ATOM 770 C CA . LEU A 1 101 ? -13.342 6.147 18.744 1.00 82.94 101 LEU A CA 1
ATOM 771 C C . LEU A 1 101 ? -12.831 6.497 17.343 1.00 82.94 101 LEU A C 1
ATOM 773 O O . LEU A 1 101 ? -13.480 7.262 16.622 1.00 82.94 101 LEU A O 1
ATOM 777 N N . GLN A 1 102 ? -11.694 5.932 16.945 1.00 87.31 102 GLN A N 1
ATOM 778 C CA . GLN A 1 102 ? -11.173 6.054 15.587 1.00 87.31 102 GLN A CA 1
ATOM 779 C C . GLN A 1 102 ? -11.090 4.689 14.914 1.00 87.31 102 GLN A C 1
ATOM 781 O O . GLN A 1 102 ? -10.763 3.687 15.546 1.00 87.31 102 GLN A O 1
ATOM 786 N N . ALA A 1 103 ? -11.378 4.664 13.618 1.00 87.44 103 ALA A N 1
ATOM 787 C CA . ALA A 1 103 ? -11.103 3.528 12.758 1.00 87.44 103 ALA A CA 1
ATOM 788 C C . ALA A 1 103 ? -9.879 3.837 11.897 1.00 87.44 103 ALA A C 1
ATOM 790 O O . ALA A 1 103 ? -9.819 4.879 11.243 1.00 87.44 103 ALA A O 1
ATOM 791 N N . VAL A 1 104 ? -8.927 2.914 11.880 1.00 90.69 104 VAL A N 1
ATOM 792 C CA . VAL A 1 104 ? -7.736 2.929 11.035 1.00 90.69 104 VAL A CA 1
ATOM 793 C C . VAL A 1 104 ? -7.801 1.690 10.151 1.00 90.69 104 VAL A C 1
ATOM 795 O O . VAL A 1 104 ? -7.745 0.564 10.635 1.00 90.69 104 VAL A O 1
ATOM 798 N N . CYS A 1 105 ? -7.963 1.883 8.847 1.00 91.00 105 CYS A N 1
ATOM 799 C CA . CYS A 1 105 ? -7.867 0.808 7.865 1.00 91.00 105 CYS A CA 1
ATOM 800 C C . CYS A 1 105 ? -6.556 0.970 7.106 1.00 91.00 105 CYS A C 1
ATOM 802 O O . CYS A 1 105 ? -6.327 2.018 6.506 1.00 91.00 105 CYS A O 1
ATOM 804 N N . SER A 1 106 ? -5.711 -0.053 7.115 1.00 91.75 106 SER A N 1
ATOM 805 C CA . SER A 1 106 ? -4.444 -0.071 6.399 1.00 91.75 106 SER A CA 1
ATOM 806 C C . SER A 1 106 ? -4.391 -1.216 5.390 1.00 91.75 106 SER A C 1
ATOM 808 O O . SER A 1 106 ? -4.977 -2.279 5.595 1.00 91.75 106 SER A O 1
ATOM 810 N N . ALA A 1 107 ? -3.707 -0.997 4.270 1.00 93.50 107 ALA A N 1
ATOM 811 C CA . ALA A 1 107 ? -3.342 -2.054 3.336 1.00 93.50 107 ALA A CA 1
ATOM 812 C C . ALA A 1 107 ? -1.893 -1.894 2.897 1.00 93.50 107 ALA A C 1
ATOM 814 O O . ALA A 1 107 ? -1.456 -0.796 2.546 1.00 93.50 107 ALA A O 1
ATOM 815 N N . THR A 1 108 ? -1.165 -3.002 2.905 1.00 93.00 108 THR A N 1
ATOM 816 C CA . THR A 1 108 ? 0.237 -3.093 2.515 1.00 93.00 108 THR A CA 1
ATOM 817 C C . THR A 1 108 ? 0.343 -3.845 1.201 1.00 93.00 108 THR A C 1
ATOM 819 O O . THR A 1 108 ? -0.245 -4.911 1.048 1.00 93.00 108 THR A O 1
ATOM 822 N N . TYR A 1 109 ? 1.097 -3.291 0.258 1.00 91.44 109 TYR A N 1
ATOM 823 C CA . TYR A 1 109 ? 1.342 -3.877 -1.056 1.00 91.44 109 TYR A CA 1
ATOM 824 C C . TYR A 1 109 ? 2.810 -3.713 -1.455 1.00 91.44 109 TYR A C 1
ATOM 826 O O . TYR A 1 109 ? 3.524 -2.869 -0.913 1.00 91.44 109 TYR A O 1
ATOM 834 N N . THR A 1 110 ? 3.270 -4.516 -2.411 1.00 90.31 110 THR A N 1
ATOM 835 C CA . THR A 1 110 ? 4.621 -4.406 -2.979 1.00 90.31 110 THR A CA 1
ATOM 836 C C . THR A 1 110 ? 4.592 -3.627 -4.295 1.00 90.31 110 THR A C 1
ATOM 838 O O . THR A 1 110 ? 3.746 -3.881 -5.153 1.00 90.31 110 THR A O 1
ATOM 841 N N . ASP A 1 111 ? 5.493 -2.657 -4.447 1.00 87.94 111 ASP A N 1
ATOM 842 C CA . ASP A 1 111 ? 5.626 -1.856 -5.667 1.00 87.94 111 ASP A CA 1
ATOM 843 C C . ASP A 1 111 ? 6.509 -2.528 -6.741 1.00 87.94 111 ASP A C 1
ATOM 845 O O . ASP A 1 111 ? 7.082 -3.601 -6.542 1.00 87.94 111 ASP A O 1
ATOM 849 N N . SER A 1 112 ? 6.635 -1.892 -7.908 1.00 84.62 112 SER A N 1
ATOM 850 C CA . SER A 1 112 ? 7.457 -2.372 -9.027 1.00 84.62 112 SER A CA 1
ATOM 851 C C . SER A 1 112 ? 8.965 -2.403 -8.743 1.00 84.62 112 SER A C 1
ATOM 853 O O . SER A 1 112 ? 9.704 -3.052 -9.488 1.00 84.62 112 SER A O 1
ATOM 855 N N . ASN A 1 113 ? 9.425 -1.755 -7.669 1.00 84.56 113 ASN A N 1
ATOM 856 C CA . ASN A 1 113 ? 10.803 -1.819 -7.182 1.00 84.56 113 ASN A CA 1
ATOM 857 C C . ASN A 1 113 ? 10.999 -2.919 -6.123 1.00 84.56 113 ASN A C 1
ATOM 859 O O . ASN A 1 113 ? 12.134 -3.178 -5.720 1.00 84.56 113 ASN A O 1
ATOM 863 N N . GLY A 1 114 ? 9.923 -3.589 -5.699 1.00 84.00 114 GLY A N 1
ATOM 864 C CA . GLY A 1 114 ? 9.945 -4.599 -4.646 1.00 84.00 114 GLY A CA 1
ATOM 865 C C . GLY A 1 114 ? 9.853 -4.019 -3.231 1.00 84.00 114 GLY A C 1
ATOM 866 O O . GLY A 1 114 ? 10.062 -4.752 -2.264 1.00 84.00 114 GLY A O 1
ATOM 867 N N . GLU A 1 115 ? 9.556 -2.728 -3.082 1.00 88.38 115 GLU A N 1
ATOM 868 C CA . GLU A 1 115 ? 9.404 -2.085 -1.778 1.00 88.38 115 GLU A CA 1
ATOM 869 C C . GLU A 1 115 ? 7.977 -2.263 -1.251 1.00 88.38 115 GLU A C 1
ATOM 871 O O . GLU A 1 115 ? 6.996 -2.187 -1.996 1.00 88.38 115 GLU A O 1
ATOM 876 N N . LYS A 1 116 ? 7.849 -2.504 0.060 1.00 90.62 116 LYS A N 1
ATOM 877 C CA . LYS A 1 116 ? 6.545 -2.556 0.729 1.00 90.62 116 LYS A CA 1
ATOM 878 C C . LYS A 1 116 ? 6.053 -1.136 0.991 1.00 90.62 116 LYS A C 1
ATOM 880 O O . LYS A 1 116 ? 6.724 -0.365 1.671 1.00 90.62 116 LYS A O 1
ATOM 885 N N . GLN A 1 117 ? 4.872 -0.824 0.481 1.00 91.00 117 GLN A N 1
ATOM 886 C CA . GLN A 1 117 ? 4.177 0.441 0.678 1.00 91.00 117 GLN A CA 1
ATOM 887 C C . GLN A 1 117 ? 2.882 0.185 1.446 1.00 91.00 117 GLN A C 1
ATOM 889 O O . GLN A 1 117 ? 2.186 -0.793 1.177 1.00 91.00 117 GLN A O 1
ATOM 894 N N . THR A 1 118 ? 2.538 1.079 2.371 1.00 92.94 118 THR A N 1
ATOM 895 C CA . THR A 1 118 ? 1.316 0.976 3.179 1.00 92.94 118 THR A CA 1
ATOM 896 C C . THR A 1 118 ? 0.441 2.205 2.956 1.00 92.94 118 THR A C 1
ATOM 898 O O . THR A 1 118 ? 0.911 3.341 3.016 1.00 92.94 118 THR A O 1
ATOM 901 N N . ILE A 1 119 ? -0.839 1.978 2.668 1.00 91.94 119 ILE A N 1
ATOM 902 C CA . ILE A 1 119 ? -1.873 3.015 2.600 1.00 91.94 119 ILE A CA 1
ATOM 903 C C . ILE A 1 119 ? -2.700 2.909 3.861 1.00 91.94 119 ILE A C 1
ATOM 905 O O . ILE A 1 119 ? -3.210 1.835 4.157 1.00 91.94 119 ILE A O 1
ATOM 909 N N . GLU A 1 120 ? -2.877 4.027 4.552 1.00 91.50 120 GLU A N 1
ATOM 910 C CA . GLU A 1 120 ? -3.698 4.108 5.753 1.00 91.50 120 GLU A CA 1
ATOM 911 C C . GLU A 1 120 ? -4.815 5.127 5.551 1.00 91.50 120 GLU A C 1
ATOM 913 O O . GLU A 1 120 ? -4.600 6.231 5.044 1.00 91.50 120 GLU A O 1
ATOM 918 N N . LEU A 1 121 ? -6.023 4.743 5.949 1.00 91.38 121 LEU A N 1
ATOM 919 C CA . LEU A 1 121 ? -7.184 5.608 6.012 1.00 91.38 121 LEU A CA 1
ATOM 920 C C . LEU A 1 121 ? -7.674 5.658 7.454 1.00 91.38 121 LEU A C 1
ATOM 922 O O . LEU A 1 121 ? -8.102 4.646 8.011 1.00 91.38 121 LEU A O 1
ATOM 926 N N . THR A 1 122 ? -7.649 6.856 8.027 1.00 89.50 122 THR A N 1
ATOM 927 C CA . THR A 1 122 ? -8.112 7.118 9.390 1.00 89.50 122 THR A CA 1
ATOM 928 C C . THR A 1 122 ? -9.422 7.890 9.351 1.00 89.50 122 THR A C 1
ATOM 930 O O . THR A 1 122 ? -9.541 8.889 8.637 1.00 89.50 122 THR A O 1
ATOM 933 N N . HIS A 1 123 ? -10.404 7.450 10.136 1.00 85.44 123 HIS A N 1
ATOM 934 C CA . HIS A 1 123 ? -11.674 8.147 10.300 1.00 85.44 123 HIS A CA 1
ATOM 935 C C . HIS A 1 123 ? -12.092 8.226 11.766 1.00 85.44 123 HIS A C 1
ATOM 937 O O . HIS A 1 123 ? -11.949 7.264 12.521 1.00 85.44 123 HIS A O 1
ATOM 943 N N . TRP A 1 124 ? -12.629 9.379 12.162 1.00 86.25 124 TRP A N 1
ATOM 944 C CA . TRP A 1 124 ? -13.152 9.608 13.507 1.00 86.25 124 TRP A CA 1
ATOM 945 C C . TRP A 1 124 ? -14.628 9.236 13.521 1.00 86.25 124 TRP A C 1
ATOM 947 O O . TRP A 1 124 ? -15.395 9.749 12.711 1.00 86.25 124 TRP A O 1
ATOM 957 N N . LEU A 1 125 ? -15.017 8.324 14.408 1.00 80.94 125 LEU A N 1
ATOM 958 C CA . LEU A 1 125 ? -16.365 7.767 14.420 1.00 80.94 125 LEU A CA 1
ATOM 959 C C . LEU A 1 125 ? -17.278 8.579 15.335 1.00 80.94 125 LEU A C 1
ATOM 961 O O . LEU A 1 125 ? -18.153 9.303 14.867 1.00 80.94 125 LEU A O 1
ATOM 965 N N . THR A 1 126 ? -17.077 8.462 16.646 1.00 75.44 126 THR A N 1
ATOM 966 C CA . THR A 1 126 ? -17.911 9.131 17.647 1.00 75.44 126 THR A CA 1
ATOM 967 C C . THR A 1 126 ? -17.099 9.453 18.893 1.00 75.44 126 THR A C 1
ATOM 969 O O . THR A 1 126 ? -16.088 8.807 19.185 1.00 75.44 126 THR A O 1
ATOM 972 N N . GLU A 1 127 ? -17.593 10.407 19.676 1.00 70.00 127 GLU A N 1
ATOM 973 C CA . GLU A 1 127 ? -17.177 10.551 21.066 1.00 70.00 127 GLU A CA 1
ATOM 974 C C . GLU A 1 127 ? -17.626 9.314 21.865 1.00 70.00 127 GLU A C 1
ATOM 976 O O . GLU A 1 127 ? -18.701 8.753 21.613 1.00 70.00 127 GLU A O 1
ATOM 981 N N . LEU A 1 128 ? -16.814 8.862 22.824 1.00 71.19 128 LEU A N 1
ATOM 982 C CA . LEU A 1 128 ? -17.210 7.780 23.722 1.00 71.19 128 LEU A CA 1
ATOM 983 C C . LEU A 1 128 ? -18.244 8.254 24.752 1.00 71.19 128 LEU A C 1
ATOM 985 O O . LEU A 1 128 ? -18.096 9.312 25.366 1.00 71.19 128 LEU A O 1
ATOM 989 N N . SER A 1 129 ? -19.236 7.410 25.052 1.00 71.12 129 SER A N 1
ATOM 990 C CA . SER A 1 129 ? -20.163 7.682 26.155 1.00 71.12 129 SER A CA 1
ATOM 991 C C . SER A 1 129 ? -19.446 7.610 27.513 1.00 71.12 129 SER A C 1
ATOM 993 O O . SER A 1 129 ? -18.521 6.820 27.702 1.00 71.12 129 SER A O 1
ATOM 995 N N . GLU A 1 130 ? -19.896 8.377 28.515 1.00 69.44 130 GLU A N 1
ATOM 996 C CA . GLU A 1 130 ? -19.305 8.330 29.867 1.00 69.44 130 GLU A CA 1
ATOM 997 C C . GLU A 1 130 ? -19.325 6.931 30.508 1.00 69.44 130 GLU A C 1
ATOM 999 O O . GLU A 1 130 ? -18.496 6.619 31.367 1.00 69.44 130 GLU A O 1
ATOM 1004 N N . ARG A 1 131 ? -20.285 6.081 30.121 1.00 68.62 131 ARG A N 1
ATOM 1005 C CA . ARG A 1 131 ? -20.366 4.698 30.610 1.00 68.62 131 ARG A CA 1
ATOM 1006 C C . ARG A 1 131 ? -19.234 3.855 30.035 1.00 68.62 131 ARG A C 1
ATOM 1008 O O . ARG A 1 131 ? -18.596 3.125 30.790 1.00 68.62 131 ARG A O 1
ATOM 1015 N N . ASP A 1 132 ? -18.955 4.019 28.747 1.00 70.50 132 ASP A N 1
ATOM 1016 C CA . ASP A 1 132 ? -17.898 3.292 28.046 1.00 70.50 132 ASP A CA 1
ATOM 1017 C C . ASP A 1 132 ? -16.515 3.790 28.481 1.00 70.50 132 ASP A C 1
ATOM 1019 O O . ASP A 1 132 ? -15.644 2.976 28.785 1.00 70.50 132 ASP A O 1
ATOM 1023 N N . LYS A 1 133 ? -16.351 5.111 28.671 1.00 71.94 133 LYS A N 1
ATOM 1024 C CA . LYS A 1 133 ? -15.145 5.722 29.266 1.00 71.94 133 LYS A CA 1
ATOM 1025 C C . LYS A 1 133 ? -14.792 5.062 30.608 1.00 71.94 133 LYS A C 1
ATOM 1027 O O . LYS A 1 133 ? -13.659 4.632 30.817 1.00 71.94 133 LYS A O 1
ATOM 1032 N N . LYS A 1 134 ? -15.777 4.910 31.503 1.00 75.00 134 LYS A N 1
ATOM 1033 C CA . LYS A 1 134 ? -15.586 4.276 32.823 1.00 75.00 134 LYS A CA 1
ATOM 1034 C C . LYS A 1 134 ? -15.262 2.787 32.738 1.00 75.00 134 LYS A C 1
ATOM 1036 O O . LYS A 1 134 ? -14.521 2.291 33.583 1.00 75.00 134 LYS A O 1
ATOM 1041 N N . LEU A 1 135 ? -15.833 2.063 31.777 1.00 75.69 135 LEU A N 1
ATOM 1042 C CA . LEU A 1 135 ? -15.543 0.640 31.588 1.00 75.69 135 LEU A CA 1
ATOM 1043 C C . LEU A 1 135 ? -14.107 0.429 31.104 1.00 75.69 135 LEU A C 1
ATOM 1045 O O . LEU A 1 135 ? -13.388 -0.374 31.695 1.00 75.69 135 LEU A O 1
ATOM 1049 N N . ILE A 1 136 ? -13.675 1.200 30.104 1.00 79.00 136 ILE A N 1
ATOM 1050 C CA . ILE A 1 136 ? -12.315 1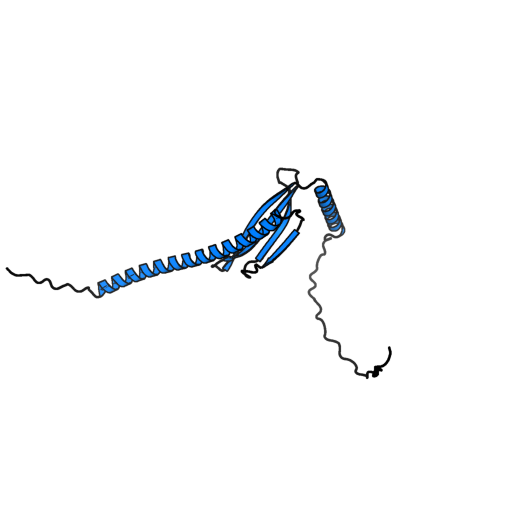.124 29.557 1.00 79.00 136 ILE A CA 1
ATOM 1051 C C . ILE A 1 136 ? -11.284 1.537 30.605 1.00 79.00 136 ILE A C 1
ATOM 1053 O O . ILE A 1 136 ? -10.270 0.862 30.768 1.00 79.00 136 ILE A O 1
ATOM 1057 N N . GLN A 1 137 ? -11.553 2.600 31.366 1.00 79.81 137 GLN A N 1
ATOM 1058 C CA . GLN A 1 137 ? -10.653 3.032 32.431 1.00 79.81 137 GLN A CA 1
ATOM 1059 C C . GLN A 1 137 ? -10.517 1.969 33.528 1.00 79.81 137 GLN A C 1
ATOM 1061 O O . GLN A 1 137 ? -9.400 1.622 33.892 1.00 79.81 137 GLN A O 1
ATOM 1066 N N . LYS A 1 138 ? -11.629 1.378 33.988 1.00 81.50 138 LYS A N 1
ATOM 1067 C CA . LYS A 1 138 ? -11.593 0.279 34.968 1.00 81.50 138 LYS A CA 1
ATOM 1068 C C . LYS A 1 138 ? -10.850 -0.950 34.458 1.00 81.50 138 LYS A C 1
ATOM 1070 O O . LYS A 1 138 ? -10.224 -1.653 35.246 1.00 81.50 138 LYS A O 1
ATOM 1075 N N . GLN A 1 139 ? -10.967 -1.253 33.167 1.00 80.50 139 GLN A N 1
ATOM 1076 C CA . GLN A 1 139 ? -10.228 -2.357 32.566 1.00 80.50 139 GLN A CA 1
ATOM 1077 C C . GLN A 1 139 ? -8.725 -2.060 32.551 1.00 80.50 139 GLN A C 1
ATOM 1079 O O . GLN A 1 139 ? -7.947 -2.8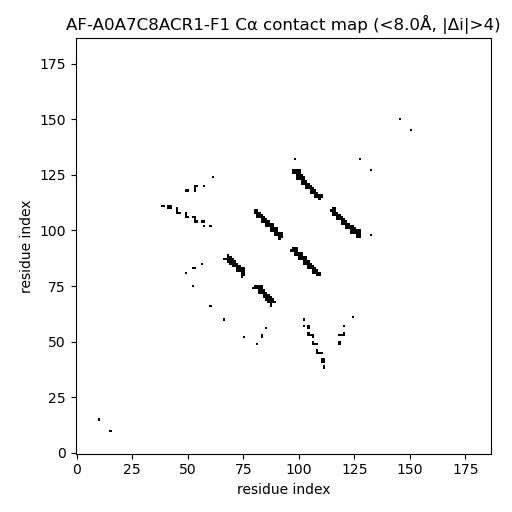93 33.005 1.00 80.50 139 GLN A O 1
ATOM 1084 N N . ARG A 1 140 ? -8.333 -0.852 32.133 1.00 80.62 140 ARG A N 1
ATOM 1085 C CA . ARG A 1 140 ? -6.935 -0.406 32.123 1.00 80.62 140 ARG A CA 1
ATOM 1086 C C . ARG A 1 140 ? -6.323 -0.365 33.524 1.00 80.62 140 ARG A C 1
ATOM 1088 O O . ARG A 1 140 ? -5.195 -0.802 33.697 1.00 80.62 140 ARG A O 1
ATOM 1095 N N . GLU A 1 141 ? -7.060 0.136 34.514 1.00 83.12 141 GLU A N 1
ATOM 1096 C CA . GLU A 1 141 ? -6.639 0.143 35.924 1.00 83.12 141 GLU A CA 1
ATOM 1097 C C . GLU A 1 141 ? -6.383 -1.281 36.420 1.00 83.12 141 GLU A C 1
ATOM 1099 O O . GLU A 1 141 ? -5.336 -1.546 36.996 1.00 83.12 141 GLU A O 1
ATOM 1104 N N . ARG A 1 142 ? -7.275 -2.226 36.105 1.00 82.94 142 ARG A N 1
ATOM 1105 C CA . ARG A 1 142 ? -7.078 -3.635 36.458 1.00 82.94 142 ARG A CA 1
ATOM 1106 C C . ARG A 1 142 ? -5.849 -4.235 35.771 1.00 82.94 142 ARG A C 1
ATOM 1108 O O . ARG A 1 142 ? -5.105 -4.974 36.401 1.00 82.94 142 ARG A O 1
ATOM 1115 N N . GLU A 1 143 ? -5.639 -3.953 34.487 1.00 77.88 143 GLU A N 1
ATOM 1116 C CA . GLU A 1 143 ? -4.457 -4.415 33.745 1.00 77.88 143 GLU A CA 1
ATOM 1117 C C . GLU A 1 143 ? -3.159 -3.842 34.335 1.00 77.88 143 GLU A C 1
ATOM 1119 O O . GLU A 1 143 ? -2.190 -4.582 34.491 1.00 77.88 143 GLU A O 1
ATOM 1124 N N . LEU A 1 144 ? -3.161 -2.564 34.728 1.00 83.56 144 LEU A N 1
ATOM 1125 C CA . LEU A 1 144 ? -2.064 -1.915 35.452 1.00 83.56 144 LEU A CA 1
ATOM 1126 C C . LEU A 1 144 ? -1.811 -2.567 36.811 1.00 83.56 144 LEU A C 1
ATOM 1128 O O . LEU A 1 144 ? -0.667 -2.874 37.110 1.00 83.56 144 LEU A O 1
ATOM 1132 N N . GLU A 1 145 ? -2.851 -2.847 37.597 1.00 82.50 145 GLU A N 1
ATOM 1133 C CA . GLU A 1 145 ? -2.718 -3.555 38.877 1.00 82.50 145 GLU A CA 1
ATOM 1134 C C . GLU A 1 145 ? -2.116 -4.958 38.691 1.00 82.50 145 GLU A C 1
ATOM 1136 O O . GLU A 1 145 ? -1.245 -5.366 39.458 1.00 82.50 145 GLU A O 1
ATOM 1141 N N . TYR A 1 146 ? -2.518 -5.692 37.646 1.00 80.12 146 TYR A N 1
ATOM 1142 C CA . TYR A 1 146 ? -1.891 -6.970 37.291 1.00 80.12 146 TYR A CA 1
ATOM 1143 C C . TYR A 1 146 ? -0.420 -6.802 36.887 1.00 80.12 146 TYR A C 1
ATOM 1145 O O . TYR A 1 146 ? 0.413 -7.612 37.285 1.00 80.12 146 TYR A O 1
ATOM 1153 N N . LEU A 1 147 ? -0.087 -5.763 36.120 1.00 81.12 147 LEU A N 1
ATOM 1154 C CA . LEU A 1 147 ? 1.288 -5.423 35.741 1.00 81.12 147 LEU A CA 1
ATOM 1155 C C . LEU A 1 147 ? 2.129 -4.924 36.923 1.00 81.12 147 LEU A C 1
ATOM 1157 O O . LEU A 1 147 ? 3.330 -5.132 36.930 1.00 81.12 147 LEU A O 1
ATOM 1161 N N . GLU A 1 148 ? 1.552 -4.299 37.939 1.00 82.12 148 GLU A N 1
ATOM 1162 C CA . GLU A 1 148 ? 2.284 -3.929 39.155 1.00 82.12 148 GLU A CA 1
ATOM 1163 C C . GLU A 1 148 ? 2.475 -5.131 40.084 1.00 82.12 148 GLU A C 1
ATOM 1165 O O . GLU A 1 148 ? 3.502 -5.247 40.747 1.00 82.12 148 GLU A O 1
ATOM 1170 N N . GLN A 1 149 ? 1.506 -6.049 40.114 1.00 78.00 149 GLN A N 1
ATOM 1171 C CA . GLN A 1 149 ? 1.560 -7.249 40.946 1.00 78.00 149 GLN A CA 1
ATOM 1172 C C . GLN A 1 149 ? 2.415 -8.377 40.341 1.00 78.00 149 GLN A C 1
ATOM 1174 O O . GLN A 1 149 ? 2.978 -9.174 41.089 1.00 78.00 149 GLN A O 1
ATOM 1179 N N . PHE A 1 150 ? 2.494 -8.465 39.009 1.00 70.25 150 PHE A N 1
ATOM 1180 C CA . PHE A 1 150 ? 3.170 -9.547 38.274 1.00 70.25 150 PHE A CA 1
ATOM 1181 C C . PHE A 1 150 ? 4.062 -9.064 37.123 1.00 70.25 150 PHE A C 1
ATOM 1183 O O . PHE A 1 150 ? 4.614 -9.888 36.391 1.00 70.25 150 PHE A O 1
ATOM 1190 N N . GLY A 1 151 ? 4.188 -7.753 36.911 1.00 59.44 151 GLY A N 1
ATOM 1191 C CA . GLY A 1 151 ? 5.187 -7.210 35.993 1.00 59.44 151 GLY A CA 1
ATOM 1192 C C . GLY A 1 151 ? 6.587 -7.547 36.483 1.00 59.44 151 GLY A C 1
ATOM 1193 O O . GLY A 1 151 ? 6.759 -7.945 37.635 1.00 59.44 151 GLY A O 1
ATOM 1194 N N . PRO A 1 152 ? 7.589 -7.456 35.602 1.00 57.44 152 PRO A N 1
ATOM 1195 C CA . PRO A 1 152 ? 8.878 -8.063 35.854 1.00 57.44 152 PRO A CA 1
ATOM 1196 C C . PRO A 1 152 ? 9.546 -7.381 37.052 1.00 57.44 152 PRO A C 1
ATOM 1198 O O . PRO A 1 152 ? 10.183 -6.338 36.914 1.00 57.44 152 PRO A O 1
ATOM 1201 N N . GLU A 1 153 ? 9.458 -8.008 38.226 1.00 54.06 153 GLU A N 1
ATOM 1202 C CA . GLU A 1 153 ? 10.631 -8.095 39.079 1.00 54.06 153 GLU A CA 1
ATOM 1203 C C . GLU A 1 153 ? 11.699 -8.723 38.197 1.00 54.06 153 GLU A C 1
ATOM 1205 O O . GLU A 1 153 ? 11.572 -9.889 37.831 1.00 54.06 153 GLU A O 1
ATOM 1210 N N . ASP A 1 154 ? 12.629 -7.877 37.749 1.00 53.38 154 ASP A N 1
ATOM 1211 C CA . ASP A 1 154 ? 13.931 -8.179 37.165 1.00 53.38 154 ASP A CA 1
ATOM 1212 C C . ASP A 1 154 ? 14.281 -9.672 37.257 1.00 53.38 154 ASP A C 1
ATOM 1214 O O . ASP A 1 154 ? 14.990 -10.121 38.160 1.00 53.38 154 ASP A O 1
ATOM 1218 N N . PHE A 1 155 ? 13.740 -10.477 36.336 1.00 43.22 155 PHE A N 1
ATOM 1219 C CA . PHE A 1 155 ? 14.230 -11.824 36.130 1.00 43.22 155 PHE A CA 1
ATOM 1220 C C . PHE A 1 155 ? 15.558 -11.600 35.432 1.00 43.22 155 PHE A C 1
ATOM 1222 O O . PHE A 1 155 ? 15.623 -11.489 34.208 1.00 43.22 155 PHE A O 1
ATOM 1229 N N . GLY A 1 156 ? 16.605 -11.463 36.247 1.00 43.78 156 GLY A N 1
ATOM 1230 C CA . GLY A 1 156 ? 17.984 -11.615 35.837 1.00 43.78 156 GLY A CA 1
ATOM 1231 C C . GLY A 1 156 ? 18.112 -12.982 35.188 1.00 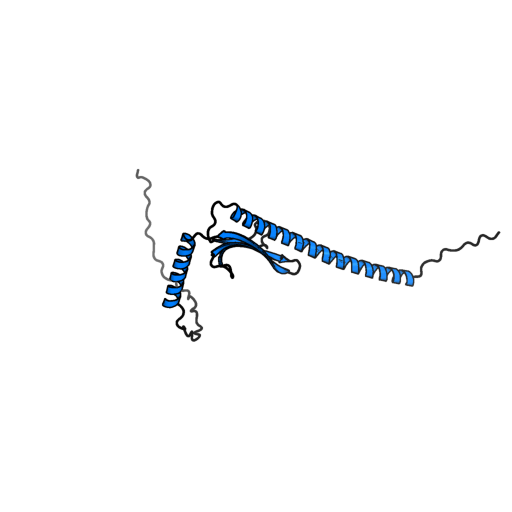43.78 156 GLY A C 1
ATOM 1232 O O . GLY A 1 156 ? 18.397 -13.979 35.847 1.00 43.78 156 GLY A O 1
ATOM 1233 N N . LEU A 1 157 ? 17.828 -13.038 33.891 1.00 39.72 157 LEU A N 1
ATOM 1234 C CA . LEU A 1 157 ? 18.123 -14.181 33.061 1.00 39.72 157 LEU A CA 1
ATOM 1235 C C . LEU A 1 157 ? 19.641 -14.185 32.904 1.00 39.72 157 LEU A C 1
ATOM 1237 O O . LEU A 1 157 ? 20.191 -13.628 31.957 1.00 39.72 157 LEU A O 1
ATOM 1241 N N . GLU A 1 158 ? 20.321 -14.809 33.869 1.00 41.12 158 GLU A N 1
ATOM 1242 C CA . GLU A 1 158 ? 21.521 -15.558 33.533 1.00 41.12 158 GLU A CA 1
ATOM 1243 C C . GLU A 1 158 ? 21.126 -16.516 32.407 1.00 41.12 158 GLU A C 1
ATOM 1245 O O . GLU A 1 158 ? 20.326 -17.440 32.574 1.00 41.12 158 GLU A O 1
ATOM 1250 N N . GLU A 1 159 ? 21.647 -16.195 31.230 1.00 48.28 159 GLU A N 1
ATOM 1251 C CA . GLU A 1 159 ? 21.617 -16.969 30.004 1.00 48.28 159 GLU A CA 1
ATOM 1252 C C . GLU A 1 159 ? 21.991 -18.424 30.317 1.00 48.28 159 GLU A C 1
ATOM 1254 O O . GLU A 1 159 ? 23.157 -18.770 30.503 1.00 48.28 159 GLU A O 1
ATOM 1259 N N . THR A 1 160 ? 20.986 -19.290 30.422 1.00 40.22 160 THR A N 1
ATOM 1260 C CA . THR A 1 160 ? 21.196 -20.735 30.392 1.00 40.22 160 THR A CA 1
ATOM 1261 C C . THR A 1 160 ? 20.599 -21.259 29.100 1.00 40.22 160 THR A C 1
ATOM 1263 O O . THR A 1 160 ? 19.448 -21.681 29.014 1.00 40.22 160 THR A O 1
ATOM 1266 N N . ASP A 1 161 ? 21.430 -21.196 28.062 1.00 46.78 161 ASP A N 1
ATOM 1267 C CA . ASP A 1 161 ? 21.300 -22.004 26.859 1.00 46.78 161 ASP A CA 1
ATOM 1268 C C . ASP A 1 161 ? 21.205 -23.483 27.254 1.00 46.78 161 ASP A C 1
ATOM 1270 O O . ASP A 1 161 ? 22.217 -24.108 27.588 1.00 46.78 161 ASP A O 1
ATOM 1274 N N . GLN A 1 162 ? 19.993 -24.044 27.222 1.00 40.78 162 GLN A N 1
ATOM 1275 C CA . GLN A 1 162 ? 19.736 -25.446 26.879 1.00 40.78 162 GLN A CA 1
ATOM 1276 C C . GLN A 1 162 ? 18.232 -25.733 26.807 1.00 40.78 162 GLN A C 1
ATOM 1278 O O . GLN A 1 162 ? 17.569 -26.008 27.803 1.00 40.78 162 GLN A O 1
ATOM 1283 N N . ILE A 1 163 ? 17.703 -25.736 25.584 1.00 40.59 163 ILE A N 1
ATOM 1284 C CA . ILE A 1 163 ? 16.447 -26.412 25.250 1.00 40.59 163 ILE A CA 1
ATOM 1285 C C . ILE A 1 163 ? 16.751 -27.924 25.205 1.00 40.59 163 ILE A C 1
ATOM 1287 O O . ILE A 1 163 ? 17.582 -28.327 24.385 1.00 40.59 163 ILE A O 1
ATOM 1291 N N . PRO A 1 164 ? 16.128 -28.787 26.031 1.00 41.72 164 PRO A N 1
ATOM 1292 C CA . PRO A 1 164 ? 16.312 -30.233 25.919 1.00 41.72 164 PRO A CA 1
ATOM 1293 C C . PRO A 1 164 ? 15.593 -30.759 24.670 1.00 41.72 164 PRO A C 1
ATOM 1295 O O . PRO A 1 164 ? 14.408 -30.490 24.469 1.00 41.72 164 PRO A O 1
ATOM 1298 N N . GLN A 1 165 ? 16.306 -31.504 23.822 1.00 47.31 165 GLN A N 1
ATOM 1299 C CA . GLN A 1 165 ? 15.704 -32.187 22.674 1.00 47.31 165 GLN A CA 1
ATOM 1300 C C . GLN A 1 165 ? 14.792 -33.339 23.130 1.00 47.31 165 GLN A C 1
ATOM 1302 O O . GLN A 1 165 ? 15.145 -34.030 24.084 1.00 47.31 165 GLN A O 1
ATOM 1307 N N . PRO A 1 166 ? 13.662 -33.587 22.440 1.00 40.81 166 PRO A N 1
ATOM 1308 C CA . PRO A 1 166 ? 12.789 -34.712 22.742 1.00 40.81 166 PRO A CA 1
ATOM 1309 C C . PRO A 1 166 ? 13.423 -36.010 22.232 1.00 40.81 166 PRO A C 1
ATOM 1311 O O . PRO A 1 166 ? 13.593 -36.209 21.027 1.00 40.81 166 PRO A O 1
ATOM 1314 N N . ASP A 1 167 ? 13.779 -36.893 23.156 1.00 44.75 167 ASP A N 1
ATOM 1315 C CA . ASP A 1 167 ? 14.261 -38.232 22.877 1.00 44.75 167 ASP A CA 1
ATOM 1316 C C . ASP A 1 167 ? 13.105 -39.178 22.522 1.00 44.75 167 ASP A C 1
ATOM 1318 O O . ASP A 1 167 ? 12.072 -39.290 23.178 1.00 44.75 167 ASP A O 1
ATOM 1322 N N . THR A 1 168 ? 13.297 -39.863 21.402 1.00 51.50 168 THR A N 1
ATOM 1323 C CA . THR A 1 168 ? 12.477 -40.959 20.895 1.00 51.50 168 THR A CA 1
ATOM 1324 C C . THR A 1 168 ? 12.528 -42.151 21.851 1.00 51.50 168 THR A C 1
ATOM 1326 O O . THR A 1 168 ? 13.545 -42.843 21.907 1.00 51.50 168 THR A O 1
ATOM 1329 N N . PHE A 1 169 ? 11.432 -42.429 22.560 1.00 42.75 169 PHE A N 1
ATOM 1330 C CA . PHE A 1 169 ? 11.316 -43.606 23.422 1.00 42.75 169 PHE A CA 1
ATOM 1331 C C . PHE A 1 169 ? 9.867 -44.106 23.502 1.00 42.75 169 PHE A C 1
ATOM 1333 O O . PHE A 1 169 ? 9.160 -43.794 24.449 1.00 42.75 169 PHE A O 1
ATOM 1340 N N . TRP A 1 170 ? 9.418 -44.878 22.508 1.00 42.53 170 TRP A N 1
ATOM 1341 C CA . TRP A 1 170 ? 8.316 -45.839 22.672 1.00 42.53 170 TRP A CA 1
ATOM 1342 C C . TRP A 1 170 ? 8.559 -47.031 21.741 1.00 42.53 170 TRP A C 1
ATOM 1344 O O . TRP A 1 170 ? 8.078 -47.065 20.612 1.00 42.53 170 TRP A O 1
ATOM 1354 N N . ASP A 1 171 ? 9.338 -47.992 22.224 1.00 41.41 171 ASP A N 1
ATOM 1355 C CA . ASP A 1 171 ? 9.314 -49.373 21.746 1.00 41.41 171 ASP A CA 1
ATOM 1356 C C . ASP A 1 171 ? 9.212 -50.254 22.989 1.00 41.41 171 ASP A C 1
ATOM 1358 O O . ASP A 1 171 ? 10.194 -50.393 23.715 1.00 41.41 171 ASP A O 1
ATOM 1362 N N . ASP A 1 172 ? 8.015 -50.766 23.285 1.00 39.50 172 ASP A N 1
ATOM 1363 C CA . ASP A 1 172 ? 7.913 -52.065 23.942 1.00 39.50 172 ASP A CA 1
ATOM 1364 C C . ASP A 1 172 ? 6.525 -52.704 23.783 1.00 39.50 172 ASP A C 1
ATOM 1366 O O . ASP A 1 172 ? 5.480 -52.093 24.016 1.00 39.50 172 ASP A O 1
ATOM 1370 N N . SER A 1 173 ? 6.590 -54.012 23.546 1.00 41.53 173 SER A N 1
ATOM 1371 C CA . SER A 1 173 ? 5.662 -55.069 23.950 1.00 41.53 173 SER A CA 1
ATOM 1372 C C . SER A 1 173 ? 4.377 -55.321 23.146 1.00 41.53 173 SER A C 1
ATOM 1374 O O . SER A 1 173 ? 3.313 -54.742 23.349 1.00 41.53 173 SER A O 1
ATOM 1376 N N . GLY A 1 174 ? 4.473 -56.349 22.294 1.00 42.81 174 GLY A N 1
ATOM 1377 C CA . GLY A 1 174 ? 3.341 -57.122 21.794 1.00 42.81 174 GLY A CA 1
ATOM 1378 C C . GLY A 1 174 ? 2.792 -58.138 22.811 1.00 42.81 174 GLY A C 1
ATOM 1379 O O . GLY A 1 174 ? 3.526 -58.702 23.622 1.00 42.81 174 GLY A O 1
ATOM 1380 N N . GLY A 1 175 ? 1.489 -58.410 22.705 1.00 38.62 175 GLY A N 1
ATOM 1381 C CA . GLY A 1 175 ? 0.742 -59.470 23.398 1.00 38.62 175 GLY A CA 1
ATOM 1382 C C . GLY A 1 175 ? -0.767 -59.343 23.108 1.00 38.62 175 GLY A C 1
ATOM 1383 O O . GLY A 1 175 ? -1.228 -58.219 22.945 1.00 38.62 175 GLY A O 1
ATOM 1384 N N . PRO A 1 176 ? -1.531 -60.445 22.951 1.00 48.16 176 PRO A N 1
ATOM 1385 C CA . PRO A 1 176 ? -2.621 -60.522 21.972 1.00 48.16 176 PRO A CA 1
ATOM 1386 C C . PRO A 1 176 ? -3.987 -60.007 22.458 1.00 48.16 176 PRO A C 1
ATOM 1388 O O . PRO A 1 176 ? -4.375 -60.208 23.609 1.00 48.16 176 PRO A O 1
ATOM 1391 N N . GLU A 1 177 ? -4.741 -59.419 21.525 1.00 55.62 177 GLU A N 1
ATOM 1392 C CA . GLU A 1 177 ? -6.154 -59.037 21.663 1.00 55.62 177 GLU A CA 1
ATOM 1393 C C . GLU A 1 177 ? -7.069 -60.251 21.919 1.00 55.62 177 GLU A C 1
ATOM 1395 O O . GLU A 1 177 ? -6.942 -61.269 21.231 1.00 55.62 177 GLU A O 1
ATOM 1400 N N . PRO A 1 178 ? -8.067 -60.154 22.817 1.00 46.62 178 PRO A N 1
ATOM 1401 C CA . PRO A 1 178 ? -9.225 -61.031 22.767 1.00 46.62 178 PRO A CA 1
ATOM 1402 C C . PRO A 1 178 ? -10.276 -60.474 21.795 1.00 46.62 178 PRO A C 1
ATOM 1404 O O . PRO A 1 178 ? -10.720 -59.332 21.904 1.00 46.62 178 PRO A O 1
ATOM 1407 N N . ALA A 1 179 ? -10.693 -61.327 20.859 1.00 47.22 179 ALA A N 1
ATOM 1408 C CA . ALA A 1 179 ? -11.783 -61.080 19.927 1.00 47.22 179 ALA A CA 1
ATOM 1409 C C . ALA A 1 179 ? -13.104 -60.804 20.666 1.00 47.22 179 ALA A C 1
ATOM 1411 O O . ALA A 1 179 ? -13.536 -61.600 21.501 1.00 47.22 179 ALA A O 1
ATOM 1412 N N . VAL A 1 180 ? -13.762 -59.696 20.320 1.00 49.66 180 VAL A N 1
ATOM 1413 C CA . VAL A 1 180 ? -15.149 -59.418 20.707 1.00 49.66 180 VAL A CA 1
ATOM 1414 C C . VAL A 1 180 ? -16.044 -59.797 19.531 1.00 49.66 180 VAL A C 1
ATOM 1416 O O . VAL A 1 180 ? -16.068 -59.133 18.497 1.00 49.66 180 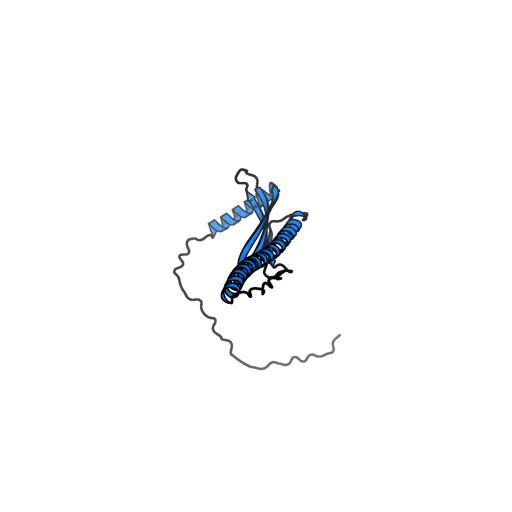VAL A O 1
ATOM 1419 N N . GLU A 1 181 ? -16.748 -60.911 19.695 1.00 48.75 181 GLU A N 1
ATOM 1420 C CA . GLU A 1 181 ? -17.756 -61.433 18.777 1.00 48.75 181 GLU A CA 1
ATOM 1421 C C . GLU A 1 181 ? -19.021 -60.560 18.881 1.00 48.75 181 GLU A C 1
ATOM 1423 O O . GLU A 1 181 ? -19.636 -60.461 19.944 1.00 48.75 181 GLU A O 1
ATOM 1428 N N . ILE A 1 182 ? -19.374 -59.859 17.800 1.00 52.53 182 ILE A N 1
ATOM 1429 C CA . ILE A 1 182 ? -20.572 -59.012 17.737 1.00 52.53 182 ILE A CA 1
ATOM 1430 C C . ILE A 1 182 ? -21.720 -59.856 17.179 1.00 52.53 182 ILE A C 1
ATOM 1432 O O . ILE A 1 182 ? -21.734 -60.194 15.997 1.00 52.53 182 ILE A O 1
ATOM 1436 N N . ASP A 1 183 ? -22.677 -60.181 18.044 1.00 52.53 183 ASP A N 1
ATOM 1437 C CA . ASP A 1 183 ? -23.872 -60.965 17.728 1.00 52.53 183 ASP A CA 1
ATOM 1438 C C . ASP A 1 183 ? -24.938 -60.067 17.053 1.00 52.53 183 ASP A C 1
ATOM 1440 O O . ASP A 1 183 ? -25.413 -59.104 17.670 1.00 52.53 183 ASP A O 1
ATOM 1444 N N . PRO A 1 184 ? -25.327 -60.301 15.783 1.00 54.53 184 PRO A N 1
ATOM 1445 C CA . PRO A 1 184 ? -26.163 -59.379 15.026 1.00 54.53 184 PRO A CA 1
ATOM 1446 C C . PRO A 1 184 ? -27.640 -59.758 15.152 1.00 54.53 184 PRO A C 1
ATOM 1448 O O . PRO A 1 184 ? -28.285 -60.052 14.153 1.00 54.53 184 PRO A O 1
ATOM 1451 N N . CYS A 1 185 ? -28.191 -59.795 16.367 1.00 51.12 185 CYS A N 1
ATOM 1452 C CA . CYS A 1 185 ? -29.631 -59.987 16.569 1.00 51.12 185 CYS A CA 1
ATOM 1453 C C . CYS A 1 185 ? -30.064 -59.589 17.987 1.00 51.12 185 CYS A C 1
ATOM 1455 O O . CYS A 1 185 ? -30.301 -60.440 18.844 1.00 51.12 185 CYS A O 1
ATOM 1457 N N . ARG A 1 186 ? -30.247 -58.288 18.240 1.00 44.44 186 ARG A N 1
ATOM 1458 C CA . ARG A 1 186 ? -31.174 -57.847 19.291 1.00 44.44 186 ARG A CA 1
ATOM 1459 C C . ARG A 1 186 ? -31.801 -56.491 18.971 1.00 44.44 186 ARG A C 1
ATOM 1461 O O . ARG A 1 186 ? -31.145 -55.456 19.044 1.00 44.44 186 ARG A O 1
ATOM 1468 N N . LEU A 1 187 ? -33.068 -56.587 18.561 1.00 43.94 187 LEU A N 1
ATOM 1469 C CA . LEU A 1 187 ? -34.130 -55.596 18.752 1.00 43.94 187 LEU A CA 1
ATOM 1470 C C . LEU A 1 187 ? -34.262 -55.208 20.230 1.00 43.94 187 LEU A C 1
ATOM 1472 O O . LEU A 1 187 ? -34.062 -56.109 21.082 1.00 43.94 187 LEU A O 1
#